Protein AF-A0A382Y9Y9-F1 (afdb_monomer)

Organism: NCBI:txid408172

Solvent-accessible surface area (backbone atoms only — not comparable to full-atom values): 15046 Å² total; per-residue (Å²): 135,81,65,76,39,66,79,39,44,33,66,69,63,55,95,81,40,79,41,60,40,65,58,33,43,56,95,54,52,41,37,60,74,36,79,35,53,38,61,88,67,44,89,66,51,61,34,81,51,25,20,39,35,49,39,48,69,47,55,80,72,71,85,90,80,65,97,69,52,53,83,88,60,77,88,59,82,44,81,48,45,25,42,32,51,55,78,42,66,46,82,65,38,44,41,34,37,37,27,27,9,35,27,35,42,32,57,32,51,73,80,52,82,80,62,78,57,92,85,44,61,60,37,50,43,83,33,59,37,76,86,36,77,42,78,35,79,40,61,42,42,65,90,88,52,63,49,50,74,38,48,30,29,42,37,38,29,65,74,58,80,64,64,33,33,41,32,35,32,32,38,48,88,55,63,64,46,54,48,52,52,48,51,42,72,74,59,58,68,48,57,62,59,60,68,52,84,78,55,56,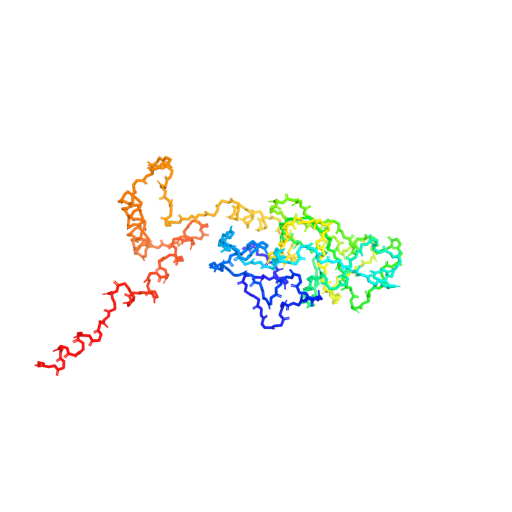97,80,56,53,71,65,60,50,51,53,44,34,52,50,31,54,50,50,28,53,53,36,69,79,75,56,70,61,93,49,74,55,36,48,42,33,48,50,54,32,51,49,50,64,77,39,26,56,86,71,68,68,39,88,48,74,62,55,59,56,52,60,75,71,109

Secondary structure (DSSP, 8-state):
-----EEEETTSPPTT--EEEESTT-SS-B-TTPEEE-TTS-EEEE--S-BEE--GGGTT---S--TTS--SSS-S--TTEEEE---EE-SSSEEEEEEES-EEEEEEETTB----STTSTTSEEEE-BTTBEEEEEEESSGGG---TTSEEEEEEEE-SSS--EEEEEE--S-HHHHHHHHHHHHS---GGGTTGGGG-SS--HHHHHHHHHHHHHHHHHHHHH---SSHHHHHHHHHHHHHHHTTTTTT-S--HHHHHHHTT-

Sequence (265 aa):
MDRLELAVNYASPRPGDFMQDGVTFGRRPKLPGDVLLNEAGGFAGVARWGMARREPVWKGLRIVDSAKDSGGGLGFVRAGMTLRSPTFTNLNGDAHYLLRGKGKAVAVVDSHRLIQGPLHRNASIDVGRPGQLAWASQDLDKRGQTYLGHRIHVEFTPTTGDDFEVLMIDLSTDSGARNEVMSYLNNPPTPLYAGTEKLGPTPSREKYVDLIASNMKLATSKLSDGFDSNPEDVEWARLADWLVRRKDELGLGLSLQVENFLARH

Mean predicted aligned error: 10.13 Å

Foldseek 3Di:
DQDFPFLDAQQDADVPFWDAAAAQQHDGWFYFQDFAAALVRHGPDTDRHTKSKGHNVCLPDDDPDPPPQDPPDPPDGGHNFKIKGPWDAFAQFKKKWWKEAKWKKAKQWPNDPDQDDPVSPLRMDIDHHAGDTDIDMGGQCPDPDHSGGTTIMMMIGHDHSGMIITGTMTRDPDPPVVVLVVVCVVPPQDLQCPCVVVQDDDHDPVVSVVSNVVSLVVLCVCVVVDFDPRRNSVNSVVSNVVCVVCCVVVVNDPDPVVVVVVVVD

pLDDT: mean 82.69, std 13.48, range [43.97, 97.69]

Nearest PDB structures (foldseek):
  3gdb-assembly1_A  TM=5.447E-01  e=1.045E-02  Streptococcus pneumoniae R6
  5w6h-assembly1_C  TM=5.677E-01  e=8.670E-02  Kuttervirus CBA120
  4ccn-assembly1_A-2  TM=1.651E-01  e=1.331E-02  Homo sapiens
  8yf7-assembly1_A  TM=3.033E-01  e=2.734E-01  Dragon grouper nervous necrosis virus
  4wiz-assembly1_CA  TM=1.698E-01  e=5.647E-01  Epinephelus coioides nervous necrosis virus

Radius of gyration: 23.22 Å; Cα contacts (8 Å, |Δi|>4): 465; chains: 1; bounding box: 62×50×72 Å

Structure (mmCIF, N/CA/C/O backbone):
data_AF-A0A382Y9Y9-F1
#
_entry.id   AF-A0A382Y9Y9-F1
#
loop_
_atom_site.group_PDB
_atom_site.id
_atom_site.type_symbol
_atom_site.label_atom_id
_atom_site.label_alt_id
_atom_site.label_comp_id
_atom_site.label_asym_id
_atom_site.label_entity_id
_atom_site.label_seq_id
_atom_site.pdbx_PDB_ins_code
_atom_site.Cartn_x
_atom_site.Cartn_y
_atom_site.Cartn_z
_atom_site.occupancy
_atom_site.B_iso_or_equiv
_atom_site.auth_seq_id
_atom_site.auth_comp_id
_atom_site.auth_asym_id
_atom_site.auth_atom_id
_atom_site.pdbx_PDB_model_num
ATOM 1 N N . MET A 1 1 ? -18.820 -8.005 -12.039 1.00 43.97 1 MET A N 1
ATOM 2 C CA . MET A 1 1 ? -18.009 -7.878 -10.814 1.00 43.97 1 MET A CA 1
ATOM 3 C C . MET A 1 1 ? -16.635 -7.474 -11.274 1.00 43.97 1 MET A C 1
ATOM 5 O O . MET A 1 1 ? -15.880 -8.309 -11.759 1.00 43.97 1 MET A O 1
ATOM 9 N N . ASP A 1 2 ? -16.417 -6.177 -11.193 1.00 53.50 2 ASP A N 1
ATOM 10 C CA . ASP A 1 2 ? -15.185 -5.464 -11.490 1.00 53.50 2 ASP A CA 1
ATOM 11 C C . ASP A 1 2 ? -14.155 -5.866 -10.432 1.00 53.50 2 ASP A C 1
ATOM 13 O O . ASP A 1 2 ? -14.415 -5.776 -9.230 1.00 53.50 2 ASP A O 1
ATOM 17 N N . ARG A 1 3 ? -13.044 -6.477 -10.851 1.00 82.75 3 ARG A N 1
ATOM 18 C CA . ARG A 1 3 ? -12.093 -7.103 -9.926 1.00 82.75 3 ARG A CA 1
ATOM 19 C C . ARG A 1 3 ? -10.672 -6.772 -10.341 1.00 82.75 3 ARG A C 1
ATOM 21 O O . ARG A 1 3 ? -10.266 -7.070 -11.459 1.00 82.75 3 ARG A O 1
ATOM 28 N N . LEU A 1 4 ? -9.912 -6.233 -9.389 1.00 90.94 4 LEU A N 1
ATOM 29 C CA . LEU A 1 4 ? -8.471 -6.065 -9.541 1.00 90.94 4 LEU A CA 1
ATOM 30 C C . LEU A 1 4 ? -7.798 -7.406 -9.853 1.00 90.94 4 LEU A C 1
ATOM 32 O O . LEU A 1 4 ? -8.106 -8.434 -9.237 1.00 90.94 4 LEU A O 1
ATOM 36 N N . GLU A 1 5 ? -6.805 -7.365 -10.731 1.00 93.94 5 GLU A N 1
ATOM 37 C CA . GLU A 1 5 ? -5.931 -8.492 -11.027 1.00 93.94 5 GLU A CA 1
ATOM 38 C C . GLU A 1 5 ? -4.603 -8.265 -10.304 1.00 93.94 5 GLU A C 1
ATOM 40 O O . GLU A 1 5 ? -3.666 -7.660 -10.822 1.00 93.94 5 GLU A O 1
ATOM 45 N N . LEU A 1 6 ? -4.545 -8.690 -9.042 1.00 93.94 6 LEU A N 1
ATOM 46 C CA . LEU A 1 6 ? -3.420 -8.372 -8.167 1.00 93.94 6 LEU A CA 1
ATOM 47 C C . LEU A 1 6 ? -2.218 -9.278 -8.445 1.00 93.94 6 LEU A C 1
ATOM 49 O O . LEU A 1 6 ? -2.210 -10.447 -8.057 1.00 93.94 6 LEU A O 1
ATOM 53 N N . ALA A 1 7 ? -1.166 -8.702 -9.025 1.00 94.06 7 ALA A N 1
ATOM 54 C CA . ALA A 1 7 ? 0.150 -9.333 -9.076 1.00 94.06 7 ALA A CA 1
ATOM 55 C C . ALA A 1 7 ? 0.810 -9.361 -7.690 1.00 94.06 7 ALA A C 1
ATOM 57 O O . ALA A 1 7 ? 1.510 -10.312 -7.347 1.00 94.06 7 ALA A O 1
ATOM 58 N N . VAL A 1 8 ? 0.586 -8.314 -6.886 1.00 95.31 8 VAL A N 1
ATOM 59 C CA . VAL A 1 8 ? 1.110 -8.195 -5.519 1.00 95.31 8 VAL A CA 1
ATOM 60 C C . VAL A 1 8 ? 0.084 -7.520 -4.625 1.00 95.31 8 VAL A C 1
ATOM 62 O O . VAL A 1 8 ? -0.475 -6.489 -4.992 1.00 95.31 8 VAL A O 1
ATOM 65 N N . ASN A 1 9 ? -0.090 -8.050 -3.414 1.00 95.12 9 ASN A N 1
ATOM 66 C CA . ASN A 1 9 ? -0.816 -7.398 -2.329 1.00 95.12 9 ASN A CA 1
ATOM 67 C C . ASN A 1 9 ? -0.016 -7.512 -1.024 1.00 95.12 9 ASN A C 1
ATOM 69 O O . ASN A 1 9 ? 0.010 -8.570 -0.395 1.00 95.12 9 ASN A O 1
ATOM 73 N N . TYR A 1 10 ? 0.605 -6.419 -0.580 1.00 95.94 10 TYR A N 1
ATOM 74 C CA . TYR A 1 10 ? 1.425 -6.426 0.634 1.00 95.94 10 TYR A CA 1
ATOM 75 C C . TYR A 1 10 ? 0.615 -6.514 1.940 1.00 95.94 10 TYR A C 1
ATOM 77 O O . TYR A 1 10 ? 1.211 -6.673 3.003 1.00 95.94 10 TYR A O 1
ATOM 85 N N . ALA A 1 11 ? -0.723 -6.480 1.884 1.00 92.44 11 ALA A N 1
ATOM 86 C CA . ALA A 1 11 ? -1.585 -6.833 3.017 1.00 92.44 11 ALA A CA 1
ATOM 87 C C . ALA A 1 11 ? -1.730 -8.344 3.230 1.00 92.44 11 ALA A C 1
ATOM 89 O O . ALA A 1 11 ? -2.141 -8.773 4.305 1.00 92.44 11 ALA A O 1
ATOM 90 N N . SER A 1 12 ? -1.393 -9.153 2.225 1.00 90.31 12 SER A N 1
ATOM 91 C CA . SER A 1 12 ? -1.438 -10.612 2.308 1.00 90.31 12 SER A CA 1
ATOM 92 C C . SER A 1 12 ? -0.315 -11.224 1.456 1.00 90.31 12 SER A C 1
ATOM 94 O O . SER A 1 12 ? -0.586 -11.888 0.454 1.00 90.31 12 SER A O 1
ATOM 96 N N . PRO A 1 13 ? 0.963 -10.957 1.799 1.00 86.31 13 PRO A N 1
ATOM 97 C CA . PRO A 1 13 ? 2.091 -11.482 1.039 1.00 86.31 13 PRO A CA 1
ATOM 98 C C . PRO A 1 13 ? 2.177 -13.002 1.211 1.00 86.31 13 PRO A C 1
ATOM 100 O O . PRO A 1 13 ? 2.051 -13.513 2.328 1.00 86.31 13 PRO A O 1
ATOM 103 N N . ARG A 1 14 ? 2.447 -13.741 0.131 1.00 86.81 14 ARG A N 1
ATOM 104 C CA . ARG A 1 14 ? 2.793 -15.163 0.248 1.00 86.81 14 ARG A CA 1
ATOM 105 C C . ARG A 1 14 ? 4.235 -15.301 0.747 1.00 86.81 14 ARG A C 1
ATOM 107 O O . ARG A 1 14 ? 5.038 -14.371 0.600 1.00 86.81 14 ARG A O 1
ATOM 114 N N . PRO A 1 15 ? 4.610 -16.453 1.330 1.00 86.06 15 PRO A N 1
ATOM 115 C CA . PRO A 1 15 ? 6.007 -16.732 1.635 1.00 86.06 15 PRO A CA 1
ATOM 116 C C . PRO A 1 15 ? 6.888 -16.537 0.392 1.00 86.06 15 PRO A C 1
ATOM 118 O O . PRO A 1 15 ? 6.634 -17.138 -0.647 1.00 86.06 15 PRO A O 1
ATOM 121 N N . GLY A 1 16 ? 7.909 -15.685 0.504 1.00 85.12 16 GLY A N 1
ATOM 122 C CA . GLY A 1 16 ? 8.806 -15.344 -0.607 1.00 85.12 16 GLY A CA 1
ATOM 123 C C . GLY A 1 16 ? 8.382 -14.138 -1.454 1.00 85.12 16 GLY A C 1
ATOM 124 O O . GLY A 1 16 ? 9.193 -13.678 -2.253 1.00 85.12 16 GLY A O 1
ATOM 125 N N . ASP A 1 17 ? 7.187 -13.566 -1.253 1.00 88.00 17 ASP A N 1
ATOM 126 C CA . ASP A 1 17 ? 6.737 -12.414 -2.053 1.00 88.00 17 ASP A CA 1
ATOM 127 C C . ASP A 1 17 ? 7.401 -11.092 -1.653 1.00 88.00 17 ASP A C 1
ATOM 129 O O . ASP A 1 17 ? 7.411 -10.128 -2.419 1.00 88.00 17 ASP A O 1
ATOM 133 N N . PHE A 1 18 ? 7.958 -11.025 -0.445 1.00 94.19 18 PHE A N 1
ATOM 134 C CA . PHE A 1 18 ? 8.668 -9.848 0.027 1.00 94.19 18 PHE A CA 1
ATOM 135 C C . PHE A 1 18 ? 10.159 -9.976 -0.261 1.00 94.19 18 PHE A C 1
ATOM 137 O O . PHE A 1 18 ? 10.902 -10.598 0.500 1.00 94.19 18 PHE A O 1
ATOM 144 N N . MET A 1 19 ? 10.590 -9.372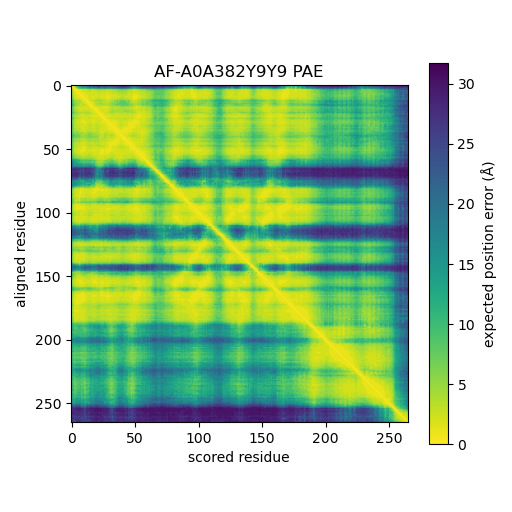 -1.364 1.00 93.88 19 MET A N 1
ATOM 145 C CA . MET A 1 19 ? 11.987 -9.355 -1.777 1.00 93.88 19 MET A CA 1
ATOM 146 C C . MET A 1 19 ? 12.501 -7.925 -1.805 1.00 93.88 19 MET A C 1
ATOM 148 O O . MET A 1 19 ? 11.820 -7.006 -2.253 1.00 93.88 19 MET A O 1
ATOM 152 N N . GLN A 1 20 ? 13.730 -7.730 -1.357 1.00 92.88 20 GLN A N 1
ATOM 153 C CA . GLN A 1 20 ? 14.407 -6.451 -1.478 1.00 92.88 20 GLN A CA 1
ATOM 154 C C . GLN A 1 20 ? 15.900 -6.683 -1.670 1.00 92.88 20 GLN A C 1
ATOM 156 O O . GLN A 1 20 ? 16.430 -7.733 -1.305 1.00 92.88 20 GLN A O 1
ATOM 161 N N . ASP A 1 21 ? 16.559 -5.677 -2.210 1.00 88.38 21 ASP A N 1
ATOM 162 C CA . ASP A 1 21 ? 17.999 -5.529 -2.144 1.00 88.38 21 ASP A CA 1
ATOM 163 C C . ASP A 1 21 ? 18.327 -4.581 -0.983 1.00 88.38 21 ASP A C 1
ATOM 165 O O . ASP A 1 21 ? 17.855 -3.442 -0.964 1.00 88.38 21 ASP A O 1
ATOM 169 N N . GLY A 1 22 ? 19.091 -5.065 -0.001 1.00 87.56 22 GLY A N 1
ATOM 170 C CA . GLY A 1 22 ? 19.431 -4.345 1.229 1.00 87.56 22 GLY A CA 1
ATOM 171 C C . GLY A 1 22 ? 18.401 -4.480 2.356 1.00 87.56 22 GLY A C 1
ATOM 172 O O . GLY A 1 22 ? 17.820 -5.544 2.564 1.00 87.56 22 GLY A O 1
ATOM 173 N N . VAL A 1 23 ? 18.233 -3.410 3.141 1.00 89.31 23 VAL A N 1
ATOM 174 C CA . VAL A 1 23 ? 17.426 -3.410 4.385 1.00 89.31 23 VAL A CA 1
ATOM 175 C C . VAL A 1 23 ? 16.363 -2.313 4.436 1.00 89.31 23 VAL A C 1
ATOM 177 O O . VAL A 1 23 ? 15.611 -2.221 5.408 1.00 89.31 23 VAL A O 1
ATOM 180 N N . THR A 1 24 ? 16.296 -1.471 3.403 1.00 91.62 24 THR A N 1
ATOM 181 C CA . THR A 1 24 ? 15.500 -0.238 3.368 1.00 91.62 24 THR A CA 1
ATOM 182 C C . THR A 1 24 ? 14.031 -0.444 3.718 1.00 91.62 24 THR A C 1
ATOM 184 O O . THR A 1 24 ? 13.448 0.436 4.344 1.00 91.62 24 THR A O 1
ATOM 187 N N . PHE A 1 25 ? 13.438 -1.588 3.374 1.00 93.94 25 PHE A N 1
ATOM 188 C CA . PHE A 1 25 ? 12.017 -1.877 3.590 1.00 93.94 25 PHE A CA 1
ATOM 189 C C . PHE A 1 25 ? 11.749 -2.771 4.815 1.00 93.94 25 PHE A C 1
ATOM 191 O O . PH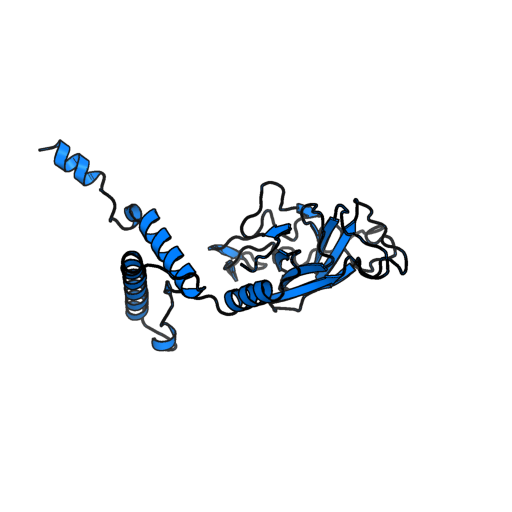E A 1 25 ? 10.630 -3.239 5.020 1.00 93.94 25 PHE A O 1
ATOM 198 N N . GLY A 1 26 ? 12.763 -3.021 5.649 1.00 92.06 26 GLY A N 1
ATOM 199 C CA . GLY A 1 26 ? 12.637 -3.859 6.843 1.00 92.06 26 GLY A CA 1
ATOM 200 C C . GLY A 1 26 ? 12.682 -5.353 6.518 1.00 92.06 26 GLY A C 1
ATOM 201 O O . GLY A 1 26 ? 13.283 -5.757 5.537 1.00 92.06 26 GLY A O 1
ATOM 202 N N . ARG A 1 27 ? 12.093 -6.222 7.348 1.00 91.12 27 ARG A N 1
ATOM 203 C CA . ARG A 1 27 ? 12.163 -7.694 7.152 1.00 91.12 27 ARG A CA 1
ATOM 204 C C . ARG A 1 27 ? 10.916 -8.308 6.515 1.00 91.12 27 ARG A C 1
ATOM 206 O O . ARG A 1 27 ? 10.953 -9.456 6.087 1.00 91.12 27 ARG A O 1
ATOM 213 N N . ARG A 1 28 ? 9.810 -7.569 6.517 1.00 93.44 28 ARG A N 1
ATOM 214 C CA . ARG A 1 28 ? 8.496 -7.967 6.007 1.00 93.44 28 ARG A CA 1
ATOM 215 C C . ARG A 1 28 ? 7.671 -6.709 5.725 1.00 93.44 28 ARG A C 1
ATOM 217 O O . ARG A 1 28 ? 7.992 -5.663 6.297 1.00 93.44 28 ARG A O 1
ATOM 224 N N . PRO A 1 29 ? 6.576 -6.802 4.954 1.00 95.62 29 PRO A N 1
ATOM 225 C CA . PRO A 1 29 ? 5.595 -5.732 4.894 1.00 95.62 29 PRO A CA 1
ATOM 226 C C . PRO A 1 29 ? 5.056 -5.403 6.283 1.00 95.62 29 PRO A C 1
ATOM 228 O O . PRO A 1 29 ? 4.969 -6.273 7.158 1.00 95.62 29 PRO A O 1
ATOM 231 N N . LYS A 1 30 ? 4.666 -4.147 6.463 1.00 95.12 30 LYS A N 1
ATOM 232 C CA . LYS A 1 30 ? 3.840 -3.712 7.581 1.00 95.12 30 LYS A CA 1
ATOM 233 C C . LYS A 1 30 ? 2.410 -4.160 7.318 1.00 95.12 30 LYS A C 1
ATOM 235 O O . LYS A 1 30 ? 1.906 -3.957 6.218 1.00 95.12 30 LYS A O 1
ATOM 240 N N . LEU A 1 31 ? 1.791 -4.774 8.312 1.00 92.62 31 LEU A N 1
ATOM 241 C CA . LEU A 1 31 ? 0.408 -5.232 8.300 1.00 92.62 31 LEU A CA 1
ATOM 242 C C . LEU A 1 31 ? -0.449 -4.305 9.167 1.00 92.62 31 LEU A C 1
ATOM 244 O O . LEU A 1 31 ? 0.091 -3.653 10.067 1.00 92.62 31 LEU A O 1
ATOM 248 N N . PRO A 1 32 ? -1.774 -4.252 8.942 1.00 87.81 32 PRO A N 1
ATOM 249 C CA . PRO A 1 32 ? -2.677 -3.523 9.821 1.00 87.81 32 PRO A CA 1
ATOM 250 C C . PRO A 1 32 ? -2.446 -3.882 11.296 1.00 87.81 32 PRO A C 1
ATOM 252 O O . PRO A 1 32 ? -2.373 -5.057 11.650 1.00 87.81 32 PRO A O 1
ATOM 255 N N . GLY A 1 33 ? -2.308 -2.867 12.148 1.00 84.69 33 GLY A N 1
ATOM 256 C CA . GLY A 1 33 ? -2.021 -3.029 13.576 1.00 84.69 33 GLY A CA 1
ATOM 257 C C . GLY A 1 33 ? -0.535 -3.027 13.947 1.00 84.69 33 GLY A C 1
ATOM 258 O O . GLY A 1 33 ? -0.217 -2.874 15.125 1.00 84.69 33 GLY A O 1
ATOM 259 N N . ASP A 1 34 ? 0.388 -3.125 12.985 1.00 90.56 34 ASP A N 1
ATOM 260 C CA . ASP A 1 34 ? 1.815 -3.004 13.289 1.00 90.56 34 ASP A CA 1
ATOM 261 C C . ASP A 1 34 ? 2.164 -1.612 13.818 1.00 90.56 34 ASP A C 1
ATOM 263 O O . ASP A 1 34 ? 1.753 -0.588 13.266 1.00 90.56 34 ASP A O 1
ATOM 267 N N . VAL A 1 35 ? 3.018 -1.571 14.838 1.00 91.19 35 VAL A N 1
ATOM 268 C CA . VAL A 1 35 ? 3.591 -0.319 15.331 1.00 91.19 35 VAL A CA 1
ATOM 269 C C . VAL A 1 35 ? 4.586 0.231 14.309 1.00 91.19 35 VAL A C 1
ATOM 271 O O . VAL A 1 35 ? 5.515 -0.453 13.870 1.00 91.19 35 VAL A O 1
ATOM 274 N N . LEU A 1 36 ? 4.399 1.496 13.949 1.00 92.06 36 LEU A N 1
ATOM 275 C CA . LEU A 1 36 ? 5.328 2.262 13.134 1.00 92.06 36 LEU A CA 1
ATOM 276 C C . LEU A 1 36 ? 6.237 3.069 14.052 1.00 92.06 36 LEU A C 1
ATOM 278 O O . LEU A 1 36 ? 5.764 3.779 14.941 1.00 92.06 36 LEU A O 1
ATOM 282 N N . LEU A 1 37 ? 7.541 2.966 13.814 1.00 90.94 37 LEU A N 1
ATOM 283 C CA . LEU A 1 37 ? 8.559 3.683 14.571 1.00 90.94 37 LEU A CA 1
ATOM 284 C C . LEU A 1 37 ? 9.157 4.818 13.735 1.00 90.94 37 LEU A C 1
ATOM 286 O O . LEU A 1 37 ? 9.187 4.743 12.502 1.00 90.94 37 LEU A O 1
ATOM 290 N N . ASN A 1 38 ? 9.611 5.870 14.413 1.00 91.12 38 ASN A N 1
ATOM 291 C CA . ASN A 1 38 ? 10.388 6.959 13.828 1.00 91.12 38 ASN A CA 1
ATOM 292 C C . ASN A 1 38 ? 11.886 6.599 13.767 1.00 91.12 38 ASN A C 1
ATOM 294 O O . ASN A 1 38 ? 12.293 5.505 14.156 1.00 91.12 38 ASN A O 1
ATOM 298 N N . GLU A 1 39 ? 12.715 7.517 13.267 1.00 89.75 39 GLU A N 1
ATOM 299 C CA . GLU A 1 39 ? 14.161 7.297 13.090 1.00 89.75 39 GLU A CA 1
ATOM 300 C C . GLU A 1 39 ? 14.894 6.995 14.405 1.00 89.75 39 GLU A C 1
ATOM 302 O O . GLU A 1 39 ? 15.826 6.197 14.419 1.00 89.75 39 GLU A O 1
ATOM 307 N N . ALA A 1 40 ? 14.433 7.575 15.516 1.00 90.69 40 ALA A N 1
ATOM 308 C CA . ALA A 1 40 ? 14.974 7.350 16.855 1.00 90.69 40 ALA A CA 1
ATOM 309 C C . ALA A 1 40 ? 14.390 6.100 17.547 1.00 90.69 40 ALA A C 1
ATOM 311 O O . ALA A 1 40 ? 14.674 5.857 18.718 1.00 90.69 40 ALA A O 1
ATOM 312 N N . GLY A 1 41 ? 13.546 5.322 16.860 1.00 87.88 41 GLY A N 1
ATOM 313 C CA . GLY A 1 41 ? 12.874 4.146 17.419 1.00 87.88 41 GLY A CA 1
ATOM 314 C C . GLY A 1 41 ? 11.657 4.459 18.300 1.00 87.88 41 GLY A C 1
ATOM 315 O O . GLY A 1 41 ? 11.098 3.549 18.905 1.00 87.88 41 GLY A O 1
ATOM 316 N N . GLY A 1 42 ? 11.224 5.720 18.375 1.00 91.62 42 GLY A N 1
ATOM 317 C CA . GLY A 1 42 ? 10.014 6.127 19.095 1.00 91.62 42 GLY A CA 1
ATOM 318 C C . GLY A 1 42 ? 8.730 5.858 18.305 1.00 91.62 42 GLY A C 1
ATOM 319 O O . GLY A 1 42 ? 8.766 5.665 17.092 1.00 91.62 42 GLY A O 1
ATOM 320 N N . PHE A 1 43 ? 7.578 5.876 18.983 1.00 91.19 43 PHE A N 1
ATOM 321 C CA . PHE A 1 43 ? 6.268 5.670 18.354 1.00 91.19 43 PHE A CA 1
ATOM 322 C C . PHE A 1 43 ? 5.961 6.757 17.311 1.00 91.19 43 PHE A C 1
ATOM 324 O O . PHE A 1 43 ? 5.983 7.947 17.619 1.00 91.19 43 PHE A O 1
ATOM 331 N N . ALA A 1 44 ? 5.657 6.340 16.082 1.00 90.38 44 ALA A N 1
ATOM 332 C CA . ALA A 1 44 ? 5.239 7.210 14.980 1.00 90.38 44 ALA A CA 1
ATOM 333 C C . ALA A 1 44 ? 3.781 6.977 14.558 1.00 90.38 44 ALA A C 1
ATOM 335 O O . ALA A 1 44 ? 3.186 7.830 13.903 1.00 90.38 44 ALA A O 1
ATOM 336 N N . GLY A 1 45 ? 3.201 5.829 14.912 1.00 89.50 45 GLY A N 1
ATOM 337 C CA . GLY A 1 45 ? 1.816 5.506 14.600 1.00 89.50 45 GLY A CA 1
ATOM 338 C C . GLY A 1 45 ? 1.564 4.008 14.521 1.00 89.50 45 GLY A C 1
ATOM 339 O O . GLY A 1 45 ? 2.386 3.191 14.933 1.00 89.50 45 GLY A O 1
ATOM 340 N N . VAL A 1 46 ? 0.416 3.655 13.953 1.00 89.00 46 VAL A N 1
ATOM 341 C CA . VAL A 1 46 ? 0.021 2.272 13.682 1.00 89.00 46 VAL A CA 1
ATOM 342 C C . VAL A 1 46 ? -0.293 2.141 12.197 1.00 89.00 46 VAL A C 1
ATOM 344 O O . VAL A 1 46 ? -0.981 2.987 11.619 1.00 89.00 46 VAL A O 1
ATOM 347 N N . ALA A 1 47 ? 0.225 1.087 11.576 1.00 91.19 47 ALA A N 1
ATOM 348 C CA . ALA A 1 47 ? -0.087 0.715 10.209 1.00 91.19 47 ALA A CA 1
ATOM 349 C C . ALA A 1 47 ? -1.594 0.477 10.074 1.00 91.19 47 ALA A C 1
ATOM 351 O O . ALA A 1 47 ? -2.158 -0.377 10.755 1.00 91.19 47 ALA A O 1
ATOM 352 N N . ARG A 1 48 ? -2.257 1.235 9.196 1.00 84.88 48 ARG A N 1
ATOM 353 C CA . ARG A 1 48 ? -3.685 1.027 8.897 1.00 84.88 48 ARG A CA 1
ATOM 354 C C . ARG A 1 48 ? -3.905 -0.011 7.802 1.00 84.88 48 ARG A C 1
ATOM 356 O O . ARG A 1 48 ? -4.908 -0.707 7.814 1.00 84.88 48 ARG A O 1
ATOM 363 N N . TRP A 1 49 ? -2.951 -0.124 6.884 1.00 89.25 49 TRP A N 1
ATOM 364 C CA . TRP A 1 49 ? -3.038 -0.960 5.689 1.00 89.25 49 TRP A CA 1
ATOM 365 C C . TRP A 1 49 ? -1.842 -1.895 5.601 1.00 89.25 49 TRP A C 1
ATOM 367 O O . TRP A 1 49 ? -0.890 -1.761 6.362 1.00 89.25 49 TRP A O 1
ATOM 377 N N . GLY A 1 50 ? -1.886 -2.842 4.673 1.00 93.62 50 GLY A N 1
ATOM 378 C CA . GLY A 1 50 ? -0.699 -3.601 4.310 1.00 93.62 50 GLY A CA 1
ATOM 379 C C . GLY A 1 50 ? 0.191 -2.814 3.359 1.00 93.62 50 GLY A C 1
ATOM 380 O O . GLY A 1 50 ? -0.292 -2.381 2.315 1.00 93.62 50 GLY A O 1
ATOM 381 N N . MET A 1 51 ? 1.475 -2.650 3.679 1.00 96.25 51 MET A N 1
ATOM 382 C CA . MET A 1 51 ? 2.437 -2.035 2.761 1.00 96.25 51 MET A CA 1
ATOM 383 C C . MET A 1 51 ? 3.872 -2.511 2.968 1.00 96.25 51 MET A C 1
ATOM 385 O O . MET A 1 51 ? 4.327 -2.742 4.088 1.00 96.25 51 MET A O 1
ATOM 389 N N . ALA A 1 52 ? 4.636 -2.558 1.883 1.00 96.94 52 ALA A N 1
ATOM 390 C CA . ALA A 1 52 ? 6.084 -2.479 1.950 1.00 96.94 52 ALA A CA 1
ATOM 391 C C . ALA A 1 52 ? 6.472 -1.021 2.228 1.00 96.94 52 ALA A C 1
ATOM 393 O O . ALA A 1 52 ? 6.267 -0.157 1.378 1.00 96.94 52 ALA A O 1
ATOM 394 N N . ARG A 1 53 ? 7.003 -0.736 3.419 1.00 95.38 53 ARG A N 1
ATOM 395 C CA . ARG A 1 53 ? 7.327 0.624 3.873 1.00 95.38 53 ARG A CA 1
ATOM 396 C C . ARG A 1 53 ? 8.825 0.778 4.068 1.00 95.38 53 ARG A C 1
ATOM 398 O O . ARG A 1 53 ? 9.440 -0.054 4.728 1.00 95.38 53 ARG A O 1
ATOM 405 N N . ARG A 1 54 ? 9.387 1.874 3.563 1.00 93.44 54 ARG A N 1
ATOM 406 C CA . ARG A 1 54 ? 10.743 2.299 3.912 1.00 93.44 54 ARG A CA 1
ATOM 407 C C . ARG A 1 54 ? 10.839 2.555 5.416 1.00 93.44 54 ARG A C 1
ATOM 409 O O . ARG A 1 54 ? 10.110 3.390 5.948 1.00 93.44 54 ARG A O 1
ATOM 416 N N . GLU A 1 55 ? 11.755 1.878 6.095 1.00 92.12 55 GLU A N 1
ATOM 417 C CA . GLU A 1 55 ? 11.982 2.092 7.524 1.00 92.12 55 GLU A CA 1
ATOM 418 C C . GLU A 1 55 ? 12.737 3.411 7.751 1.00 92.12 55 GLU A C 1
ATOM 420 O O . GLU A 1 55 ? 13.801 3.613 7.151 1.00 92.12 55 GLU A O 1
ATOM 425 N N . PRO A 1 56 ? 12.241 4.306 8.629 1.00 90.75 56 PRO A N 1
ATOM 426 C CA . PRO A 1 56 ? 12.865 5.608 8.852 1.00 90.75 56 PRO A CA 1
ATOM 427 C C . PRO A 1 56 ? 14.331 5.529 9.292 1.00 90.75 56 PRO A C 1
ATOM 429 O O . PRO A 1 56 ? 15.142 6.327 8.834 1.00 90.75 56 PRO A O 1
ATOM 432 N N . VAL A 1 57 ? 14.703 4.522 10.089 1.00 89.25 57 VAL A N 1
ATOM 433 C CA . VAL A 1 57 ? 16.095 4.308 10.535 1.00 89.25 57 VAL A CA 1
ATOM 434 C C . VAL A 1 57 ? 17.088 4.151 9.368 1.00 89.25 57 VAL A C 1
ATOM 436 O O . VAL A 1 57 ? 18.271 4.443 9.510 1.00 89.25 57 VAL A O 1
ATOM 439 N N . TRP A 1 58 ? 16.608 3.757 8.182 1.00 87.25 58 TRP A N 1
ATOM 440 C CA . TRP A 1 58 ? 17.416 3.573 6.973 1.00 87.25 58 TRP A CA 1
ATOM 441 C C . TRP A 1 58 ? 17.339 4.753 5.991 1.00 87.25 58 TRP A C 1
ATOM 443 O O . TRP A 1 58 ? 17.820 4.649 4.860 1.00 87.25 58 TRP A O 1
ATOM 453 N N . LYS A 1 59 ? 16.747 5.894 6.374 1.00 82.50 59 LYS A N 1
ATOM 454 C CA . LYS A 1 59 ? 16.635 7.070 5.490 1.00 82.50 59 LYS A CA 1
ATOM 455 C C . LYS A 1 59 ? 17.986 7.643 5.060 1.00 82.50 59 LYS A C 1
ATOM 457 O O . LYS A 1 59 ? 18.111 8.108 3.931 1.00 82.50 59 LYS A O 1
ATOM 462 N N . GLY A 1 60 ? 18.994 7.548 5.924 1.00 73.19 60 GLY A N 1
ATOM 463 C CA . GLY A 1 60 ? 20.349 8.039 5.667 1.00 73.19 60 GLY A CA 1
ATOM 464 C C . GLY A 1 60 ? 21.270 7.080 4.908 1.00 73.19 60 GLY A C 1
ATOM 465 O O . GLY A 1 60 ? 22.445 7.415 4.739 1.00 73.19 60 GLY A O 1
ATOM 466 N N . LEU A 1 61 ? 20.785 5.902 4.481 1.00 76.00 61 LEU A N 1
ATOM 467 C CA . LEU A 1 61 ? 21.607 4.961 3.718 1.00 76.00 61 LEU A CA 1
ATOM 468 C C . LEU A 1 61 ? 22.108 5.629 2.435 1.00 76.00 61 LEU A C 1
ATOM 470 O O . LEU A 1 61 ? 21.335 6.138 1.627 1.00 76.00 61 LEU A O 1
ATOM 474 N N . ARG A 1 62 ? 23.430 5.625 2.275 1.00 70.12 62 ARG A N 1
ATOM 475 C CA . ARG A 1 62 ? 24.134 6.116 1.095 1.00 70.12 62 ARG A CA 1
ATOM 476 C C . ARG A 1 62 ? 25.141 5.063 0.674 1.00 70.12 62 ARG A C 1
ATOM 478 O O . ARG A 1 62 ? 25.743 4.413 1.530 1.00 70.12 62 ARG A O 1
ATOM 485 N N . ILE A 1 63 ? 25.373 4.938 -0.623 1.00 69.38 63 ILE A N 1
ATOM 486 C CA . ILE A 1 63 ? 26.461 4.094 -1.098 1.00 69.38 63 ILE A CA 1
ATOM 487 C C . ILE A 1 63 ? 27.758 4.892 -0.996 1.00 69.38 63 ILE A C 1
ATOM 489 O O . ILE A 1 63 ? 27.873 5.969 -1.575 1.00 69.38 63 ILE A O 1
ATOM 493 N N . VAL A 1 64 ? 28.705 4.388 -0.207 1.00 64.06 64 VAL A N 1
ATOM 494 C CA . VAL A 1 64 ? 29.980 5.070 0.074 1.00 64.06 64 VAL A CA 1
ATOM 495 C C . VAL A 1 64 ? 31.039 4.745 -0.987 1.00 64.06 64 VAL A C 1
ATOM 497 O O . VAL A 1 64 ? 31.935 5.552 -1.206 1.00 64.06 64 VAL A O 1
ATOM 500 N N . ASP A 1 65 ? 30.898 3.622 -1.699 1.00 59.78 65 ASP A N 1
ATOM 501 C CA . ASP A 1 65 ? 31.823 3.197 -2.753 1.00 59.78 65 ASP A CA 1
ATOM 502 C C . ASP A 1 65 ? 31.053 2.477 -3.880 1.00 59.78 65 ASP A C 1
ATOM 504 O O . ASP A 1 65 ? 30.709 1.300 -3.773 1.00 59.78 65 ASP A O 1
ATOM 508 N N . SER A 1 66 ? 30.661 3.209 -4.931 1.00 53.16 66 SER A N 1
ATOM 509 C CA . SER A 1 66 ? 29.837 2.679 -6.034 1.00 53.16 66 SER A CA 1
ATOM 510 C C . SER A 1 66 ? 30.504 2.836 -7.395 1.00 53.16 66 SER A C 1
ATOM 512 O O . SER A 1 66 ? 30.015 3.536 -8.276 1.00 53.16 66 SER A O 1
ATOM 514 N N . ALA A 1 67 ? 31.575 2.085 -7.645 1.00 45.12 67 ALA A N 1
ATOM 515 C CA . ALA A 1 67 ? 32.131 1.990 -8.997 1.00 45.12 67 ALA A CA 1
ATOM 516 C C . ALA A 1 67 ? 31.146 1.398 -10.044 1.00 45.12 67 ALA A C 1
ATOM 518 O O . ALA A 1 67 ? 31.477 1.358 -11.227 1.00 45.12 67 ALA A O 1
ATOM 519 N N . LYS A 1 68 ? 29.953 0.902 -9.653 1.00 51.06 68 LYS A N 1
ATOM 520 C CA . LYS A 1 68 ? 29.021 0.183 -10.551 1.00 51.06 68 LYS A CA 1
ATOM 521 C C . LYS A 1 68 ? 27.514 0.398 -10.317 1.00 51.06 68 LYS A C 1
ATOM 523 O O . LYS A 1 68 ? 26.726 -0.379 -10.849 1.00 51.06 68 LYS A O 1
ATOM 528 N N . ASP A 1 69 ? 27.067 1.411 -9.573 1.00 52.66 69 ASP A N 1
ATOM 529 C CA . ASP A 1 69 ? 25.634 1.485 -9.201 1.00 52.66 69 ASP A CA 1
ATOM 530 C C . ASP A 1 69 ? 24.690 2.040 -10.287 1.00 52.66 69 ASP A C 1
ATOM 532 O O . ASP A 1 69 ? 23.472 2.091 -10.143 1.00 52.66 69 ASP A O 1
ATOM 536 N N . SER A 1 70 ? 25.213 2.375 -11.460 1.00 48.34 70 SER A N 1
ATOM 537 C CA . SER A 1 70 ? 24.362 2.504 -12.635 1.00 48.34 70 SER A CA 1
ATOM 538 C C . SER A 1 70 ? 25.107 1.993 -13.852 1.00 48.34 70 SER A C 1
ATOM 540 O O . SER A 1 70 ? 26.116 2.548 -14.272 1.00 48.34 70 SER A O 1
ATOM 542 N N . GLY A 1 71 ? 24.601 0.918 -14.454 1.00 44.25 71 GLY A N 1
ATOM 543 C CA . GLY A 1 71 ? 24.935 0.596 -15.836 1.00 44.25 71 GLY A CA 1
ATOM 544 C C . GLY A 1 71 ? 24.381 1.693 -16.743 1.00 44.25 71 GLY A C 1
ATOM 545 O O . GLY A 1 71 ? 23.307 1.511 -17.294 1.00 44.25 71 GLY A O 1
ATOM 546 N N . GLY A 1 72 ? 25.052 2.849 -16.800 1.00 44.69 72 GLY A N 1
ATOM 547 C CA . GLY A 1 72 ? 24.959 3.966 -17.754 1.00 44.69 72 GLY A CA 1
ATOM 548 C C . GLY A 1 72 ? 23.602 4.606 -18.102 1.00 44.69 72 GLY A C 1
ATOM 549 O O . GLY A 1 72 ? 23.603 5.700 -18.647 1.00 44.69 72 GLY A O 1
ATOM 550 N N . GLY A 1 73 ? 22.451 3.973 -17.852 1.00 53.31 73 GLY A N 1
ATOM 551 C CA . GLY A 1 73 ? 21.177 4.320 -18.499 1.00 53.31 73 GLY A CA 1
ATOM 552 C C . GLY A 1 73 ? 20.035 4.740 -17.575 1.00 53.31 73 GLY A C 1
ATOM 553 O O . GLY A 1 73 ? 19.075 5.332 -18.053 1.00 53.31 73 GLY A O 1
ATOM 554 N N . LEU A 1 74 ? 20.109 4.459 -16.269 1.00 58.53 74 LEU A N 1
ATOM 555 C CA . LEU A 1 74 ? 18.993 4.719 -15.346 1.00 58.53 74 LEU A CA 1
ATOM 556 C C . LEU A 1 74 ? 19.141 6.024 -14.553 1.00 58.53 74 LEU A C 1
ATOM 558 O O . LEU A 1 74 ? 18.132 6.646 -14.245 1.00 58.53 74 LEU A O 1
ATOM 562 N N . GLY A 1 75 ? 20.366 6.480 -14.276 1.00 61.50 75 GLY A N 1
ATOM 563 C CA . GLY A 1 75 ? 20.617 7.795 -13.669 1.00 61.50 75 GLY A CA 1
ATOM 564 C C . GLY A 1 75 ? 20.198 7.950 -12.198 1.00 61.50 75 GLY A C 1
ATOM 565 O O . GLY A 1 75 ? 20.059 9.078 -11.736 1.00 61.50 75 GLY A O 1
ATOM 566 N N . PHE A 1 76 ? 19.978 6.856 -11.457 1.00 65.31 76 PHE A N 1
ATOM 567 C CA . PHE A 1 76 ? 19.719 6.878 -10.009 1.00 65.31 76 PHE A CA 1
ATOM 568 C C . PHE A 1 76 ? 20.337 5.666 -9.299 1.00 65.31 76 PHE A C 1
ATOM 570 O O . PHE A 1 76 ? 20.540 4.620 -9.916 1.00 65.31 76 PHE A O 1
ATOM 577 N N . VAL A 1 77 ? 20.622 5.846 -8.006 1.00 68.06 77 VAL A N 1
ATOM 578 C CA . VAL A 1 77 ? 21.262 4.874 -7.103 1.00 68.06 77 VAL A CA 1
ATOM 579 C C . VAL A 1 77 ? 20.249 3.802 -6.693 1.00 68.06 77 VAL A C 1
ATOM 581 O O . VAL A 1 77 ? 19.137 4.155 -6.299 1.00 68.06 77 VAL A O 1
ATOM 584 N N . ARG A 1 78 ? 20.598 2.513 -6.792 1.00 72.06 78 ARG A N 1
ATOM 585 C CA . ARG A 1 78 ? 19.659 1.384 -6.591 1.00 72.06 78 ARG A CA 1
ATOM 586 C C . ARG A 1 78 ? 20.137 0.351 -5.586 1.00 72.06 78 ARG A C 1
ATOM 588 O O . ARG A 1 78 ? 19.298 -0.192 -4.857 1.00 72.06 78 ARG A O 1
ATOM 595 N N . ALA A 1 79 ? 21.432 0.041 -5.591 1.00 70.06 79 ALA A N 1
ATOM 596 C CA . ALA A 1 79 ? 21.961 -1.070 -4.818 1.00 70.06 79 ALA A CA 1
ATOM 597 C C . ALA A 1 79 ? 21.694 -0.880 -3.321 1.00 70.06 79 ALA A C 1
ATOM 599 O O . ALA A 1 79 ? 21.919 0.187 -2.747 1.00 70.06 79 ALA A O 1
ATOM 600 N N . GLY A 1 80 ? 21.168 -1.931 -2.699 1.00 74.12 80 GLY A N 1
ATOM 601 C CA . GLY A 1 80 ? 20.839 -1.957 -1.278 1.00 74.12 80 GLY A CA 1
ATOM 602 C C . GLY A 1 80 ? 19.630 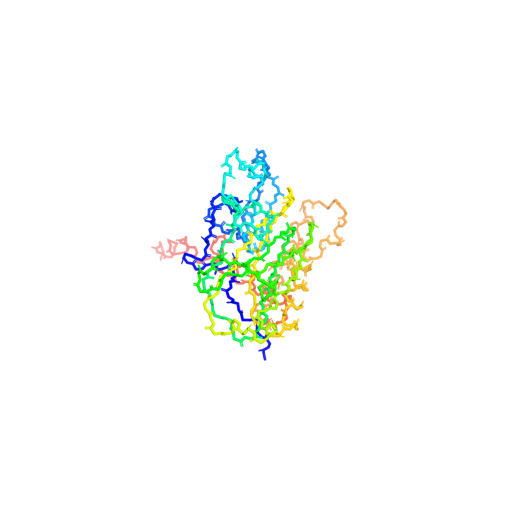-1.109 -0.857 1.00 74.12 80 GLY A C 1
ATOM 603 O O . GLY A 1 80 ? 19.418 -0.952 0.348 1.00 74.12 80 GLY A O 1
ATOM 604 N N . MET A 1 81 ? 18.855 -0.551 -1.801 1.00 85.75 81 MET A N 1
ATOM 605 C CA . MET A 1 81 ? 17.712 0.333 -1.503 1.00 85.75 81 MET A CA 1
ATOM 606 C C . MET A 1 81 ? 16.422 0.008 -2.262 1.00 85.75 81 MET A C 1
ATOM 608 O O . MET A 1 81 ? 15.515 0.842 -2.338 1.00 85.75 81 MET A O 1
ATOM 612 N N . THR A 1 82 ? 16.328 -1.178 -2.857 1.00 90.00 82 THR A N 1
ATOM 613 C CA . THR A 1 82 ? 15.275 -1.481 -3.832 1.00 90.00 82 THR A CA 1
ATOM 614 C C . THR A 1 82 ? 14.327 -2.556 -3.318 1.00 90.00 82 THR A C 1
ATOM 616 O O . THR A 1 82 ? 14.762 -3.623 -2.900 1.00 90.00 82 THR A O 1
ATOM 619 N N . LEU A 1 83 ? 13.020 -2.305 -3.396 1.00 95.25 83 LEU A N 1
ATOM 620 C CA . LEU A 1 83 ? 11.981 -3.317 -3.199 1.00 95.25 83 LEU A CA 1
ATOM 621 C C . LEU A 1 83 ? 11.725 -4.026 -4.527 1.00 95.25 83 LEU A C 1
ATOM 623 O O . LEU A 1 83 ? 11.502 -3.366 -5.537 1.00 95.25 83 LEU A O 1
ATOM 627 N N . ARG A 1 84 ? 11.711 -5.355 -4.534 1.00 94.31 84 ARG A N 1
ATOM 628 C CA . ARG A 1 84 ? 11.478 -6.175 -5.723 1.00 94.31 84 ARG A CA 1
ATOM 629 C C . ARG A 1 84 ? 10.166 -6.940 -5.583 1.00 94.31 84 ARG A C 1
ATOM 631 O O . ARG A 1 84 ? 9.970 -7.664 -4.612 1.00 94.31 84 ARG A O 1
ATOM 638 N N . SER A 1 85 ? 9.294 -6.835 -6.582 1.00 95.00 85 SER A N 1
ATOM 639 C CA . SER A 1 85 ? 8.100 -7.678 -6.658 1.00 95.00 85 SER A CA 1
ATOM 640 C C . SER A 1 85 ? 8.448 -9.133 -7.013 1.00 95.00 85 SER A C 1
ATOM 642 O O . SER A 1 85 ? 9.470 -9.388 -7.666 1.00 95.00 85 SER A O 1
ATOM 644 N N . PRO A 1 86 ? 7.563 -10.096 -6.694 1.00 93.69 86 PRO A N 1
ATOM 645 C CA . PRO A 1 86 ? 7.471 -11.373 -7.395 1.00 93.69 86 PRO A CA 1
ATOM 646 C C . PRO A 1 86 ? 7.523 -11.202 -8.906 1.00 93.69 86 PRO A C 1
ATOM 648 O O . PRO A 1 86 ? 7.153 -10.157 -9.449 1.00 93.69 86 PRO A O 1
ATOM 651 N N . THR A 1 87 ? 7.985 -12.247 -9.585 1.00 93.44 87 THR A N 1
ATOM 652 C CA . THR A 1 87 ? 7.861 -12.320 -11.037 1.00 93.44 87 THR A CA 1
ATOM 653 C C . THR A 1 87 ? 6.433 -12.712 -11.399 1.00 93.44 87 THR A C 1
ATOM 655 O O . THR A 1 87 ? 5.946 -13.736 -10.928 1.00 93.44 87 THR A O 1
ATOM 658 N N . PHE A 1 88 ? 5.790 -11.917 -12.244 1.00 92.25 88 PHE A N 1
ATOM 659 C CA . PHE A 1 88 ? 4.441 -12.127 -12.759 1.00 92.25 88 PHE A CA 1
ATOM 660 C C . PHE A 1 88 ? 4.431 -12.002 -14.287 1.00 92.25 88 PHE A C 1
ATOM 662 O O . PHE A 1 88 ? 5.415 -11.575 -14.891 1.00 92.25 88 PHE A O 1
ATOM 669 N N . THR A 1 89 ? 3.320 -12.377 -14.911 1.00 91.06 89 THR A N 1
ATOM 670 C CA . THR A 1 89 ? 3.078 -12.164 -16.340 1.00 91.06 89 THR A CA 1
ATOM 671 C C . THR A 1 89 ? 1.998 -11.104 -16.487 1.00 91.06 89 THR A C 1
ATOM 673 O O . THR A 1 89 ? 0.978 -11.197 -15.813 1.00 91.06 89 THR A O 1
ATOM 676 N N . ASN A 1 90 ? 2.213 -10.106 -17.345 1.00 85.88 90 ASN A N 1
ATOM 677 C CA . ASN A 1 90 ? 1.174 -9.137 -17.694 1.00 85.88 90 ASN A CA 1
ATOM 678 C C . ASN A 1 90 ? 0.531 -9.538 -19.027 1.00 85.88 90 ASN A C 1
ATOM 680 O O . ASN A 1 90 ? 1.251 -9.800 -19.986 1.00 85.88 90 ASN A O 1
ATOM 684 N N . LEU A 1 91 ? -0.799 -9.598 -19.084 1.00 86.81 91 LEU A N 1
ATOM 685 C CA . LEU A 1 91 ? -1.567 -9.888 -20.303 1.00 86.81 91 LEU A CA 1
ATOM 686 C C . LEU A 1 91 ? -2.422 -8.700 -20.776 1.00 86.81 91 LEU A C 1
ATOM 688 O O . LEU A 1 91 ? -2.958 -8.747 -21.878 1.00 86.81 91 LEU A O 1
ATOM 692 N N . ASN A 1 92 ? -2.507 -7.635 -19.977 1.00 84.94 92 ASN A N 1
ATOM 693 C CA . ASN A 1 92 ? -3.463 -6.538 -20.149 1.00 84.94 92 ASN A CA 1
ATOM 694 C C . ASN A 1 92 ? -2.814 -5.207 -20.570 1.00 84.94 92 ASN A C 1
ATOM 696 O O . ASN A 1 92 ? -3.515 -4.256 -20.904 1.00 84.94 92 ASN A O 1
ATOM 700 N N . GLY A 1 93 ? -1.483 -5.131 -20.552 1.00 85.44 93 GLY A N 1
ATOM 701 C CA . GLY A 1 93 ? -0.694 -4.030 -21.115 1.00 85.44 93 GLY A CA 1
ATOM 702 C C . GLY A 1 93 ? -0.121 -3.130 -20.041 1.00 85.44 93 GLY A C 1
ATOM 703 O O . GLY A 1 93 ? 1.095 -3.033 -19.898 1.00 85.44 93 GLY A O 1
ATOM 704 N N . ASP A 1 94 ? -0.983 -2.535 -19.228 1.00 90.31 94 ASP A N 1
ATOM 705 C CA . ASP A 1 94 ? -0.554 -1.646 -18.156 1.00 90.31 94 ASP A CA 1
ATOM 706 C C . ASP A 1 94 ? -0.287 -2.414 -16.858 1.00 90.31 94 ASP A C 1
ATOM 708 O O . ASP A 1 94 ? -0.890 -3.450 -16.571 1.00 90.31 94 ASP A O 1
ATOM 712 N N . ALA A 1 95 ? 0.639 -1.896 -16.055 1.00 93.38 95 ALA A N 1
ATOM 713 C CA . ALA A 1 95 ? 0.785 -2.255 -14.651 1.00 93.38 95 ALA A CA 1
ATOM 714 C C . ALA A 1 95 ? 0.544 -1.011 -13.789 1.00 93.38 95 ALA A C 1
ATOM 716 O O . ALA A 1 95 ? 1.123 0.054 -14.026 1.00 93.38 95 ALA A O 1
ATOM 717 N N . HIS A 1 96 ? -0.305 -1.146 -12.775 1.00 96.56 96 HIS A N 1
ATOM 718 C CA . HIS A 1 96 ? -0.724 -0.058 -11.902 1.00 96.56 96 HIS A CA 1
ATOM 719 C C . HIS A 1 96 ? -0.198 -0.280 -10.486 1.00 96.56 96 HIS A C 1
ATOM 721 O O . HIS A 1 96 ? -0.364 -1.347 -9.899 1.00 96.56 96 HIS A O 1
ATOM 727 N N . TYR A 1 97 ? 0.428 0.742 -9.911 1.00 97.56 97 TYR A N 1
ATOM 728 C CA . TYR A 1 97 ? 1.084 0.687 -8.607 1.00 97.56 97 TYR A CA 1
ATOM 729 C C . TYR A 1 97 ? 0.387 1.621 -7.634 1.00 97.56 97 TYR A C 1
ATOM 731 O O . TYR A 1 97 ? 0.350 2.829 -7.867 1.00 97.56 97 TYR A O 1
ATOM 739 N N . LEU A 1 98 ? -0.125 1.082 -6.531 1.00 97.69 98 LEU A N 1
ATOM 740 C CA . LEU A 1 98 ? -0.648 1.899 -5.445 1.00 97.69 98 LEU A CA 1
ATOM 741 C C . LEU A 1 98 ? 0.458 2.160 -4.431 1.00 97.69 98 LEU A C 1
ATOM 743 O O . LEU A 1 98 ? 0.968 1.230 -3.799 1.00 97.69 98 LEU A O 1
ATOM 747 N N . LEU A 1 99 ? 0.824 3.427 -4.272 1.00 96.75 99 LEU A N 1
ATOM 748 C CA . LEU A 1 99 ? 1.987 3.822 -3.487 1.00 96.75 99 LEU A CA 1
ATOM 749 C C . LEU A 1 99 ? 1.815 5.190 -2.835 1.00 96.75 99 LEU A C 1
ATOM 751 O O . LEU A 1 99 ? 0.992 6.006 -3.256 1.00 96.75 99 LEU A O 1
ATOM 755 N N . ARG A 1 100 ? 2.613 5.432 -1.797 1.00 95.38 100 ARG A N 1
ATOM 756 C CA . ARG A 1 100 ? 2.763 6.729 -1.139 1.00 95.38 100 ARG A CA 1
ATOM 757 C C . ARG A 1 100 ? 4.224 7.140 -1.162 1.00 95.38 100 ARG A C 1
ATOM 759 O O . ARG A 1 100 ? 5.099 6.316 -0.916 1.00 95.38 100 ARG A O 1
ATOM 766 N N . GLY A 1 101 ? 4.485 8.419 -1.407 1.00 94.50 101 GLY A N 1
ATOM 767 C CA . GLY A 1 101 ? 5.848 8.935 -1.489 1.00 94.50 101 GLY A CA 1
ATOM 768 C C . GLY A 1 101 ? 6.412 8.907 -2.903 1.00 94.50 101 GLY A C 1
ATOM 769 O O . GLY A 1 101 ? 5.811 8.357 -3.824 1.00 94.50 101 GLY A O 1
ATOM 770 N N . LYS A 1 102 ? 7.570 9.546 -3.083 1.00 94.00 102 LYS A N 1
ATOM 771 C CA . LYS A 1 102 ? 8.198 9.726 -4.395 1.00 94.00 102 LYS A CA 1
ATOM 772 C C . LYS A 1 102 ? 9.322 8.717 -4.627 1.00 94.00 102 LYS A C 1
ATOM 774 O O . LYS A 1 102 ? 10.264 8.618 -3.837 1.00 94.00 102 LYS A O 1
ATOM 779 N N . GLY A 1 103 ? 9.274 8.029 -5.760 1.00 92.38 103 GLY A N 1
ATOM 780 C CA . GLY A 1 103 ? 10.294 7.060 -6.141 1.00 92.38 103 GLY A CA 1
ATOM 781 C C . GLY A 1 103 ? 10.345 6.809 -7.638 1.00 92.38 103 GLY A C 1
ATOM 782 O O . GLY A 1 103 ? 9.749 7.536 -8.432 1.00 92.38 103 GLY A O 1
ATOM 783 N N . LYS A 1 104 ? 11.049 5.744 -8.007 1.00 92.56 104 LYS A N 1
ATOM 784 C CA . LYS A 1 104 ? 11.069 5.190 -9.359 1.00 92.56 10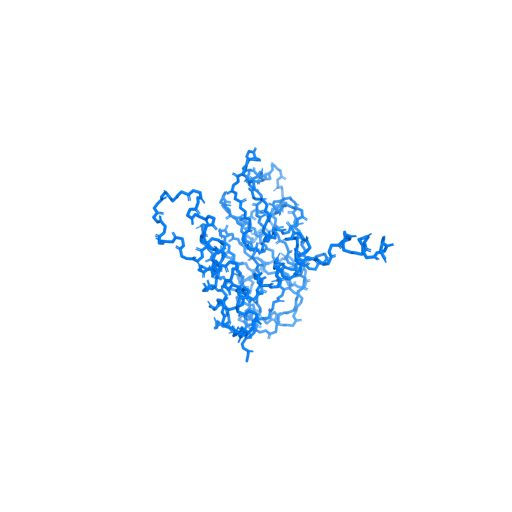4 LYS A CA 1
ATOM 785 C C . LYS A 1 104 ? 10.588 3.752 -9.342 1.00 92.56 104 LYS A C 1
ATOM 787 O O . LYS A 1 104 ? 10.878 3.025 -8.394 1.00 92.56 104 LYS A O 1
ATOM 792 N N . ALA A 1 105 ? 9.881 3.365 -10.395 1.00 93.38 105 ALA A N 1
ATOM 793 C CA . ALA A 1 105 ? 9.508 1.986 -10.671 1.00 93.38 105 ALA A CA 1
ATOM 794 C C . ALA A 1 105 ? 10.213 1.530 -11.950 1.00 93.38 105 ALA A C 1
ATOM 796 O O . ALA A 1 105 ? 10.162 2.229 -12.963 1.00 93.38 105 ALA A O 1
ATOM 797 N N . VAL A 1 106 ? 10.876 0.376 -11.894 1.00 90.38 106 VAL A N 1
ATOM 798 C CA . VAL A 1 106 ? 11.571 -0.234 -13.030 1.00 90.38 106 VAL A CA 1
ATOM 799 C C . VAL A 1 106 ? 10.995 -1.614 -13.299 1.00 90.38 106 VAL A C 1
ATOM 801 O O . VAL A 1 106 ? 11.163 -2.516 -12.484 1.00 90.38 106 VAL A O 1
ATOM 804 N N . ALA A 1 107 ? 10.367 -1.793 -14.454 1.00 89.31 107 ALA A N 1
ATOM 805 C CA . ALA A 1 107 ? 9.949 -3.092 -14.954 1.00 89.31 107 ALA A CA 1
ATOM 806 C C . ALA A 1 107 ? 11.158 -3.807 -15.575 1.00 89.31 107 ALA A C 1
ATOM 808 O O . ALA A 1 107 ? 11.769 -3.327 -16.530 1.00 89.31 107 ALA A O 1
ATOM 809 N N . VAL A 1 108 ? 11.515 -4.957 -15.012 1.00 86.38 108 VAL A N 1
ATOM 810 C CA . VAL A 1 108 ? 12.606 -5.815 -15.474 1.00 86.38 108 VAL A CA 1
ATOM 811 C C . VAL A 1 108 ? 11.999 -7.044 -16.141 1.00 86.38 108 VAL A C 1
ATOM 813 O O . VAL A 1 108 ? 11.336 -7.854 -15.488 1.00 86.38 108 VAL A O 1
ATOM 816 N N . VAL A 1 109 ? 12.246 -7.181 -17.443 1.00 82.25 109 VAL A N 1
ATOM 817 C CA . VAL A 1 109 ? 11.630 -8.191 -18.315 1.00 82.25 109 VAL A CA 1
ATOM 818 C C . VAL A 1 109 ? 12.608 -9.337 -18.559 1.00 82.25 109 VAL A C 1
ATOM 820 O O . VAL A 1 109 ? 13.780 -9.106 -18.852 1.00 82.25 109 VAL A O 1
ATOM 823 N N . ASP A 1 110 ? 12.149 -10.575 -18.376 1.00 78.19 110 ASP A N 1
ATOM 824 C CA . ASP A 1 110 ? 12.916 -11.818 -18.530 1.00 78.19 110 ASP A CA 1
ATOM 825 C C . ASP A 1 110 ? 14.290 -11.781 -17.842 1.00 78.19 110 ASP A C 1
ATOM 827 O O . ASP A 1 110 ? 15.274 -12.339 -18.318 1.00 78.19 110 ASP A O 1
ATOM 831 N N . SER A 1 111 ? 14.368 -11.093 -16.698 1.00 68.12 111 SER A N 1
ATOM 832 C CA . SER A 1 111 ? 15.602 -10.868 -15.924 1.00 68.12 111 SER A CA 1
ATOM 833 C C . SER A 1 111 ? 16.721 -10.107 -16.655 1.00 68.12 111 SER A C 1
ATOM 835 O O . SER A 1 111 ? 17.829 -9.998 -16.125 1.00 68.12 111 SER A O 1
ATOM 837 N N . HIS A 1 112 ? 16.447 -9.509 -17.815 1.00 61.78 112 HIS A N 1
ATOM 838 C CA . HIS A 1 112 ? 17.391 -8.642 -18.511 1.00 61.78 112 HIS A CA 1
ATOM 839 C C . HIS A 1 112 ? 17.376 -7.248 -17.863 1.00 61.78 112 HIS A C 1
ATOM 841 O O . HIS A 1 112 ? 16.386 -6.523 -17.911 1.00 61.78 112 HIS A O 1
ATOM 847 N N . ARG A 1 113 ? 18.490 -6.864 -17.223 1.00 54.72 113 ARG A N 1
ATOM 848 C CA . ARG A 1 113 ? 18.646 -5.564 -16.527 1.00 54.72 113 ARG A CA 1
ATOM 849 C C . ARG A 1 113 ? 19.147 -4.435 -17.443 1.00 54.72 113 ARG A C 1
ATOM 851 O O . ARG A 1 113 ? 19.265 -3.297 -16.988 1.00 54.72 113 ARG A O 1
ATOM 858 N N . LEU A 1 114 ? 19.480 -4.733 -18.702 1.00 51.72 114 LEU A N 1
ATOM 859 C CA . LEU A 1 114 ? 20.124 -3.789 -19.619 1.00 51.72 114 LEU A CA 1
ATOM 860 C C . LEU A 1 114 ? 19.067 -3.022 -20.429 1.00 51.72 114 LEU A C 1
ATOM 862 O O . LEU A 1 114 ? 18.678 -3.410 -21.522 1.00 51.72 114 LEU A O 1
ATOM 866 N N . ILE A 1 115 ? 18.589 -1.924 -19.843 1.00 56.56 115 ILE A N 1
ATOM 867 C CA . ILE A 1 115 ? 17.619 -0.988 -20.425 1.00 56.56 115 ILE A CA 1
ATOM 868 C C . ILE A 1 115 ? 18.416 0.105 -21.154 1.00 56.56 115 ILE A C 1
ATOM 870 O O . ILE A 1 115 ? 18.623 1.192 -20.618 1.00 56.56 115 ILE A O 1
ATOM 874 N N . GLN A 1 116 ? 18.941 -0.182 -22.347 1.00 47.78 116 GLN A N 1
ATOM 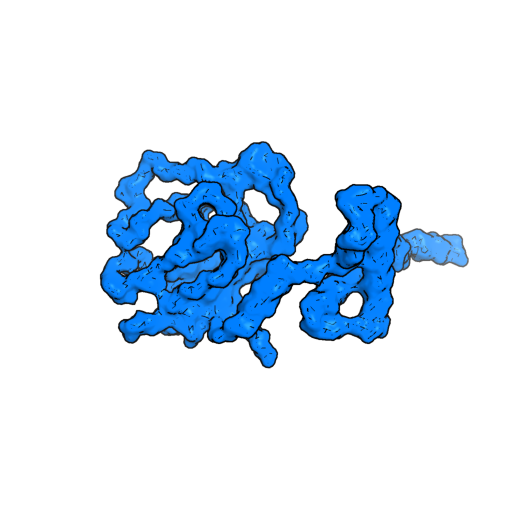875 C CA . GLN A 1 116 ? 19.569 0.840 -23.195 1.00 47.78 116 GLN A CA 1
ATOM 876 C C . GLN A 1 116 ? 18.971 0.817 -24.601 1.00 47.78 116 GLN A C 1
ATOM 878 O O . GLN A 1 116 ? 19.109 -0.151 -25.338 1.00 47.78 116 GLN A O 1
ATOM 883 N N . GLY A 1 117 ? 18.282 1.904 -24.955 1.00 47.88 117 GLY A N 1
ATOM 884 C CA . GLY A 1 117 ? 17.684 2.122 -26.271 1.00 47.88 117 GLY A CA 1
ATOM 885 C C . GLY A 1 117 ? 16.373 2.920 -26.193 1.00 47.88 117 GLY A C 1
ATOM 886 O O . GLY A 1 117 ? 15.662 2.840 -25.189 1.00 47.88 117 GLY A O 1
ATOM 887 N N . PRO A 1 118 ? 16.004 3.687 -27.239 1.00 52.69 118 PRO A N 1
ATOM 888 C CA . PRO A 1 118 ? 14.765 4.480 -27.276 1.00 52.69 118 PRO A CA 1
ATOM 889 C C . PRO A 1 118 ? 13.478 3.642 -27.148 1.00 52.69 118 PRO A C 1
ATOM 891 O O . PRO A 1 118 ? 12.416 4.199 -26.861 1.00 52.69 118 PRO A O 1
ATOM 894 N N . LEU A 1 119 ? 13.588 2.321 -27.324 1.00 51.97 119 LEU A N 1
ATOM 895 C CA . LEU A 1 119 ? 12.519 1.329 -27.195 1.00 51.97 119 LEU A CA 1
ATOM 896 C C . LEU A 1 119 ? 12.217 0.939 -25.735 1.00 51.97 119 LEU A C 1
ATOM 898 O O . LEU A 1 119 ? 11.092 0.566 -25.434 1.00 51.97 119 LEU A O 1
ATOM 902 N N . HIS A 1 120 ? 13.154 1.130 -24.799 1.00 60.34 120 HIS A N 1
ATOM 903 C CA . HIS A 1 120 ? 12.968 0.761 -23.386 1.00 60.34 120 HIS A CA 1
ATOM 904 C C . HIS A 1 120 ? 12.673 1.958 -22.466 1.00 60.34 120 HIS A C 1
ATOM 906 O O . HIS A 1 120 ? 12.734 1.846 -21.244 1.00 60.34 120 HIS A O 1
ATOM 912 N N . ARG A 1 121 ? 12.338 3.125 -23.035 1.00 64.50 121 ARG A N 1
ATOM 913 C CA . ARG A 1 121 ? 12.148 4.382 -22.283 1.00 64.50 121 ARG A CA 1
ATOM 914 C C . ARG A 1 121 ? 11.013 4.310 -21.248 1.00 64.50 121 ARG A C 1
ATOM 916 O O . ARG A 1 121 ? 11.070 5.025 -20.258 1.00 64.50 121 ARG A O 1
ATOM 923 N N . ASN A 1 122 ? 10.032 3.430 -21.452 1.00 73.25 122 ASN A N 1
ATOM 924 C CA . ASN A 1 122 ? 8.931 3.208 -20.512 1.00 73.25 122 ASN A CA 1
ATOM 925 C C . ASN A 1 122 ? 9.225 2.138 -19.455 1.00 73.25 122 ASN A C 1
ATOM 927 O O . ASN A 1 122 ? 8.416 1.968 -18.552 1.00 73.25 122 ASN A O 1
ATOM 931 N N . ALA A 1 123 ? 10.356 1.428 -19.529 1.00 79.69 123 ALA A N 1
ATOM 932 C CA . ALA A 1 123 ? 10.706 0.409 -18.539 1.00 79.69 123 ALA A CA 1
ATOM 933 C C . ALA A 1 123 ? 11.034 1.020 -17.167 1.00 79.69 123 ALA A C 1
ATOM 935 O O . ALA A 1 123 ? 10.973 0.319 -16.166 1.00 79.69 123 ALA A O 1
ATOM 936 N N . SER A 1 124 ? 11.340 2.319 -17.104 1.00 86.06 124 SER A N 1
ATOM 937 C CA . SER A 1 124 ? 11.540 3.073 -15.866 1.00 86.06 124 SER A CA 1
ATOM 938 C C . SER A 1 124 ? 10.652 4.313 -15.871 1.00 86.06 124 SER A C 1
ATOM 940 O O . SER A 1 124 ? 10.693 5.086 -16.828 1.00 86.06 124 SER A O 1
ATOM 942 N N . ILE A 1 125 ? 9.871 4.516 -14.812 1.00 90.31 125 ILE A N 1
ATOM 943 C CA . ILE A 1 125 ? 9.023 5.701 -14.636 1.00 90.31 125 ILE A CA 1
ATOM 944 C C . ILE A 1 125 ? 9.237 6.328 -13.258 1.00 90.31 125 ILE A C 1
ATOM 946 O O . ILE A 1 125 ? 9.559 5.642 -12.285 1.00 90.31 125 ILE A O 1
ATOM 950 N N . ASP A 1 126 ? 9.037 7.641 -13.168 1.00 92.50 126 ASP A N 1
ATOM 951 C CA . ASP A 1 126 ? 8.845 8.307 -11.881 1.00 92.50 126 ASP A CA 1
ATOM 952 C C . ASP A 1 126 ? 7.453 7.976 -11.344 1.00 92.50 126 ASP A C 1
ATOM 954 O O . ASP A 1 126 ? 6.467 7.996 -12.083 1.00 92.50 126 ASP A O 1
ATOM 958 N N . VAL A 1 127 ? 7.373 7.687 -10.048 1.00 94.44 127 VAL A N 1
ATOM 959 C CA . VAL A 1 127 ? 6.124 7.322 -9.386 1.00 94.44 127 VAL A CA 1
ATOM 960 C C . VAL A 1 127 ? 5.891 8.133 -8.123 1.00 94.44 127 VAL A C 1
ATOM 962 O O . VAL A 1 127 ? 6.819 8.486 -7.390 1.00 94.44 127 VAL A O 1
ATOM 965 N N . GLY A 1 128 ? 4.608 8.371 -7.861 1.00 92.06 128 GLY A N 1
ATOM 966 C CA . GLY A 1 128 ? 4.127 8.937 -6.612 1.00 92.06 128 GLY A CA 1
ATOM 967 C C . GLY A 1 128 ? 4.525 10.385 -6.372 1.00 92.06 128 GLY A C 1
ATOM 968 O O . GLY A 1 128 ? 5.113 11.072 -7.212 1.00 92.06 128 GLY A O 1
ATOM 969 N N . ARG A 1 129 ? 4.126 10.876 -5.202 1.00 90.81 129 ARG A N 1
ATOM 970 C CA . ARG A 1 129 ? 4.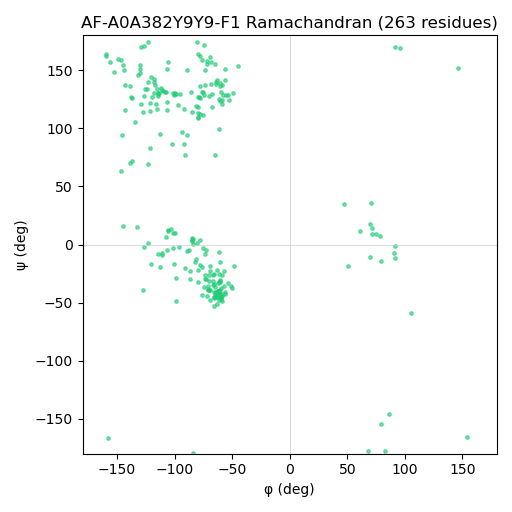366 12.242 -4.729 1.00 90.81 129 ARG A CA 1
ATOM 971 C C . ARG A 1 129 ? 4.602 12.203 -3.217 1.00 90.81 129 ARG A C 1
ATOM 973 O O . ARG A 1 129 ? 4.047 11.320 -2.556 1.00 90.81 129 ARG A O 1
ATOM 980 N N . PRO A 1 130 ? 5.405 13.121 -2.650 1.00 88.81 130 PRO A N 1
ATOM 981 C CA . PRO A 1 130 ? 5.642 13.157 -1.208 1.00 88.81 130 PRO A CA 1
ATOM 982 C C . PRO A 1 130 ? 4.326 13.202 -0.421 1.00 88.81 130 PRO A C 1
ATOM 984 O O . PRO A 1 130 ? 3.444 13.999 -0.731 1.00 88.81 130 PRO A O 1
ATOM 987 N N . GLY A 1 131 ? 4.173 12.307 0.560 1.00 85.81 131 GLY A N 1
ATOM 988 C CA . GLY A 1 131 ? 3.019 12.254 1.469 1.00 85.81 131 GLY A CA 1
ATOM 989 C C . GLY A 1 131 ? 1.675 11.815 0.866 1.00 85.81 131 GLY A C 1
ATOM 990 O O . GLY A 1 131 ? 0.749 11.527 1.620 1.00 85.81 131 GLY A O 1
ATOM 991 N N . GLN A 1 132 ? 1.545 11.710 -0.458 1.00 89.75 132 GLN A N 1
ATOM 992 C CA . GLN A 1 132 ? 0.273 11.400 -1.115 1.00 89.75 132 GLN A CA 1
ATOM 993 C C . GLN A 1 132 ? 0.183 9.923 -1.501 1.00 89.75 132 GLN A C 1
ATOM 995 O O . GLN A 1 132 ? 1.082 9.406 -2.160 1.00 89.75 132 GLN A O 1
ATOM 1000 N N . LEU A 1 133 ? -0.927 9.274 -1.135 1.00 93.62 133 LEU A N 1
ATOM 1001 C CA . LEU A 1 133 ? -1.303 7.962 -1.663 1.00 93.62 133 LEU A CA 1
ATOM 1002 C C . LEU A 1 133 ? -1.922 8.138 -3.058 1.00 93.62 133 LEU A C 1
ATOM 1004 O O . LEU A 1 133 ? -2.850 8.933 -3.218 1.00 93.62 133 LEU A O 1
ATOM 1008 N N . ALA A 1 134 ? -1.411 7.429 -4.060 1.00 94.88 134 ALA A N 1
ATOM 1009 C CA . ALA A 1 134 ? -1.922 7.500 -5.424 1.00 94.88 134 ALA A CA 1
ATOM 1010 C C . ALA A 1 134 ? -1.596 6.237 -6.229 1.00 94.88 134 ALA A C 1
ATOM 1012 O O . ALA A 1 134 ? -0.613 5.542 -5.958 1.00 94.88 134 ALA A O 1
ATOM 1013 N N . TRP A 1 135 ? -2.397 5.998 -7.268 1.00 97.00 135 TRP A N 1
ATOM 1014 C CA . TRP A 1 135 ? -2.045 5.078 -8.342 1.00 97.00 135 TRP A CA 1
ATOM 1015 C C . TRP A 1 135 ? -1.050 5.733 -9.305 1.00 97.00 135 TRP A C 1
ATOM 1017 O O . TRP A 1 135 ? -1.225 6.882 -9.712 1.00 97.00 135 TRP A O 1
ATOM 1027 N N . ALA A 1 136 ? -0.028 4.982 -9.702 1.00 96.31 136 ALA A N 1
ATOM 1028 C CA . ALA A 1 136 ? 0.833 5.285 -10.837 1.00 96.31 136 ALA A CA 1
ATOM 1029 C C . ALA A 1 136 ? 0.685 4.176 -11.884 1.00 96.31 136 ALA A C 1
ATOM 1031 O O . ALA A 1 136 ? 0.655 3.005 -11.519 1.00 96.31 136 ALA A O 1
ATOM 1032 N N . SER A 1 137 ? 0.605 4.532 -13.164 1.00 94.88 137 SER A N 1
ATOM 1033 C CA . SER A 1 137 ? 0.451 3.566 -14.259 1.00 94.88 137 SER A CA 1
ATOM 1034 C C . SER A 1 137 ? 1.720 3.507 -15.096 1.00 94.88 137 SER A C 1
ATOM 1036 O O . SER A 1 137 ? 2.252 4.546 -15.495 1.00 94.88 137 SER A O 1
ATOM 1038 N N . GLN A 1 138 ? 2.180 2.294 -15.379 1.00 91.81 138 GLN A N 1
ATOM 1039 C CA . GLN A 1 138 ? 3.277 2.020 -16.288 1.00 91.81 138 GLN A CA 1
ATOM 1040 C C . GLN A 1 138 ? 2.753 1.238 -17.487 1.00 91.81 138 GLN A C 1
ATOM 1042 O O . GLN A 1 138 ? 2.292 0.111 -17.345 1.00 91.81 138 GLN A O 1
ATOM 1047 N N . ASP A 1 139 ? 2.860 1.851 -18.658 1.00 88.06 139 ASP A N 1
ATOM 1048 C CA . ASP A 1 139 ? 2.508 1.247 -19.941 1.00 88.06 139 ASP A CA 1
ATOM 1049 C C . ASP A 1 139 ? 3.622 0.285 -20.382 1.00 88.06 139 ASP A C 1
ATOM 1051 O O . ASP A 1 139 ? 4.749 0.722 -20.665 1.00 88.06 139 ASP A O 1
ATOM 1055 N N . LEU A 1 140 ? 3.307 -1.017 -20.400 1.00 84.56 140 LEU A N 1
ATOM 1056 C CA . LEU A 1 140 ? 4.212 -2.109 -20.777 1.00 84.56 140 LEU A CA 1
ATOM 1057 C C . LEU A 1 140 ? 3.896 -2.696 -22.170 1.00 84.56 140 LEU A C 1
ATOM 1059 O O . LEU A 1 140 ? 4.450 -3.737 -22.524 1.00 84.56 140 LEU A O 1
ATOM 1063 N N . ASP A 1 141 ? 3.056 -2.036 -22.975 1.00 78.81 141 ASP A N 1
ATOM 1064 C CA . ASP A 1 141 ? 2.696 -2.480 -24.338 1.00 78.81 141 ASP A CA 1
ATOM 1065 C C . ASP A 1 141 ? 2.995 -1.429 -25.432 1.00 78.81 141 ASP A C 1
ATOM 1067 O O . ASP A 1 141 ? 2.762 -1.622 -26.627 1.00 78.81 141 ASP A O 1
ATOM 1071 N N . LYS A 1 142 ? 3.556 -0.273 -25.064 1.00 67.44 142 LYS A N 1
ATOM 1072 C CA . LYS A 1 142 ? 3.809 0.808 -26.023 1.00 67.44 142 LYS A CA 1
ATOM 1073 C C . LYS A 1 142 ? 4.820 0.457 -27.125 1.00 67.44 142 LYS A C 1
ATOM 1075 O O . LYS A 1 142 ? 5.938 0.019 -26.870 1.00 67.44 142 LYS A O 1
ATOM 1080 N N . ARG A 1 143 ? 4.505 0.917 -28.346 1.00 53.91 143 ARG A N 1
ATOM 1081 C CA . ARG A 1 143 ? 5.412 1.052 -29.516 1.00 53.91 143 ARG A CA 1
ATOM 1082 C C . ARG A 1 143 ? 5.869 -0.261 -30.172 1.00 53.91 143 ARG A C 1
ATOM 1084 O O . ARG A 1 143 ? 6.990 -0.327 -30.669 1.00 53.91 143 ARG A O 1
ATOM 1091 N N . GLY A 1 144 ? 5.004 -1.275 -30.232 1.00 54.00 144 GLY A N 1
ATOM 1092 C CA . GLY A 1 144 ? 5.267 -2.502 -31.002 1.00 54.00 144 GLY A CA 1
ATOM 1093 C C . GLY A 1 144 ? 6.283 -3.453 -30.358 1.00 54.00 144 GLY A C 1
ATOM 1094 O O . GLY A 1 144 ? 6.702 -4.414 -30.996 1.00 54.00 144 GLY A O 1
ATOM 1095 N N . GLN A 1 145 ? 6.672 -3.187 -29.108 1.00 58.00 145 GLN A N 1
ATOM 1096 C CA . GLN A 1 145 ? 7.351 -4.135 -28.232 1.00 58.00 145 GLN A CA 1
ATOM 1097 C C . GLN A 1 145 ? 6.408 -4.467 -27.091 1.00 58.00 145 GLN A C 1
ATOM 1099 O O . GLN A 1 145 ? 6.298 -3.750 -26.101 1.00 58.00 145 GLN A O 1
ATOM 1104 N N . THR A 1 146 ? 5.696 -5.556 -27.291 1.00 63.44 146 THR A N 1
ATOM 1105 C CA . THR A 1 146 ? 4.745 -6.090 -26.342 1.00 63.44 146 THR A CA 1
ATOM 1106 C C . THR A 1 146 ? 5.525 -6.861 -25.280 1.00 63.44 146 THR A C 1
ATOM 1108 O O . THR A 1 146 ? 6.059 -7.930 -25.562 1.00 63.44 146 THR A O 1
ATOM 1111 N N . TYR A 1 147 ? 5.604 -6.334 -24.051 1.00 72.25 147 TYR A N 1
ATOM 1112 C CA . TYR A 1 147 ? 6.049 -7.139 -22.904 1.00 72.25 147 TYR A CA 1
ATOM 1113 C C . TYR A 1 147 ? 4.930 -8.065 -22.398 1.00 72.25 147 TYR A C 1
ATOM 1115 O O . TYR A 1 147 ? 5.113 -8.772 -21.405 1.00 72.25 147 TYR A O 1
ATOM 1123 N N . LEU A 1 148 ? 3.773 -8.083 -23.073 1.00 81.62 148 LEU A N 1
ATOM 1124 C CA . LEU A 1 148 ? 2.693 -9.008 -22.756 1.00 81.62 148 LEU A CA 1
ATOM 1125 C C . LEU A 1 148 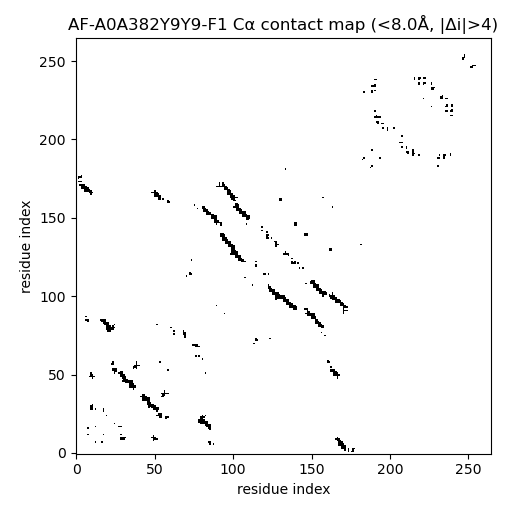? 3.175 -10.452 -22.874 1.00 81.62 148 LEU A C 1
ATOM 1127 O O . LEU A 1 148 ? 3.890 -10.820 -23.803 1.00 81.62 148 LEU A O 1
ATOM 1131 N N . GLY A 1 149 ? 2.778 -11.279 -21.915 1.00 81.44 149 GLY A N 1
ATOM 1132 C CA . GLY A 1 149 ? 3.161 -12.687 -21.869 1.00 81.44 149 GLY A CA 1
ATOM 1133 C C . GLY A 1 149 ? 4.574 -12.947 -21.332 1.00 81.44 149 GLY A C 1
ATOM 1134 O O . GLY A 1 149 ? 4.859 -14.077 -20.934 1.00 81.44 149 GLY A O 1
ATOM 1135 N N . HIS A 1 150 ? 5.436 -11.930 -21.233 1.00 84.62 150 HIS A N 1
ATOM 1136 C CA . HIS A 1 150 ? 6.778 -12.079 -20.671 1.00 84.62 150 HIS A CA 1
ATOM 1137 C C . HIS A 1 150 ? 6.775 -12.120 -19.141 1.00 84.62 150 HIS A C 1
ATOM 1139 O O . HIS A 1 150 ? 5.822 -11.708 -18.473 1.00 84.62 150 HIS A O 1
ATOM 1145 N N . ARG A 1 151 ? 7.877 -12.619 -18.569 1.00 88.31 151 ARG A N 1
ATOM 1146 C CA . ARG A 1 151 ? 8.079 -12.666 -17.120 1.00 88.31 151 ARG A CA 1
ATOM 1147 C C . ARG A 1 151 ? 8.637 -11.332 -16.648 1.00 88.31 151 ARG A C 1
ATOM 1149 O O . ARG A 1 151 ? 9.777 -10.987 -16.948 1.00 88.31 151 ARG A O 1
ATOM 1156 N N . ILE A 1 152 ? 7.861 -10.603 -15.861 1.00 89.12 152 ILE A N 1
ATOM 1157 C CA . ILE A 1 152 ? 8.191 -9.254 -15.401 1.00 89.12 152 ILE A CA 1
ATOM 1158 C C . ILE A 1 152 ? 8.293 -9.249 -13.882 1.00 89.12 152 ILE A C 1
ATOM 1160 O O . ILE A 1 152 ? 7.525 -9.905 -13.189 1.00 89.12 152 ILE A O 1
ATOM 1164 N N . HIS A 1 153 ? 9.240 -8.491 -13.346 1.00 92.94 153 HIS A N 1
ATOM 1165 C CA . HIS A 1 153 ? 9.156 -8.003 -11.972 1.00 92.94 153 HIS A CA 1
ATOM 1166 C C . HIS A 1 153 ? 9.406 -6.503 -11.951 1.00 92.94 153 HIS A C 1
ATOM 1168 O O . HIS A 1 153 ? 10.079 -5.965 -12.828 1.00 92.94 153 HIS A O 1
ATOM 1174 N N . VAL A 1 154 ? 8.873 -5.836 -10.936 1.00 93.75 154 VAL A N 1
ATOM 1175 C CA . VAL A 1 154 ? 9.024 -4.400 -10.743 1.00 93.75 154 VAL A CA 1
ATOM 1176 C C . VAL A 1 154 ? 9.945 -4.156 -9.561 1.00 93.75 154 VAL A C 1
ATOM 1178 O O . VAL A 1 154 ? 9.792 -4.744 -8.490 1.00 93.75 154 VAL A O 1
ATOM 1181 N N . GLU A 1 155 ? 10.920 -3.289 -9.777 1.00 94.62 155 GLU A N 1
ATOM 1182 C CA . GLU A 1 155 ? 11.846 -2.806 -8.769 1.00 94.62 155 GLU A CA 1
ATOM 1183 C C . GLU A 1 155 ? 11.489 -1.357 -8.410 1.00 94.62 155 GLU A C 1
ATOM 1185 O O . GLU A 1 155 ? 11.451 -0.491 -9.284 1.00 94.62 155 GLU A O 1
ATOM 1190 N N . PHE A 1 156 ? 11.217 -1.090 -7.132 1.00 94.94 156 PHE A N 1
ATOM 1191 C CA . PHE A 1 156 ? 10.890 0.238 -6.618 1.00 94.94 156 PHE A CA 1
ATOM 1192 C C . PHE A 1 156 ? 12.039 0.807 -5.798 1.00 94.94 156 PHE A C 1
ATOM 1194 O O . PHE A 1 156 ? 12.521 0.162 -4.864 1.00 94.94 156 PHE A O 1
ATOM 1201 N N . THR A 1 157 ? 12.416 2.047 -6.089 1.00 92.31 157 THR A N 1
ATOM 1202 C CA . THR A 1 157 ? 13.497 2.741 -5.386 1.00 92.31 157 THR A CA 1
ATOM 1203 C C . THR A 1 157 ? 13.020 4.122 -4.928 1.00 92.31 157 THR A C 1
ATOM 1205 O O . THR A 1 157 ? 12.620 4.934 -5.771 1.00 92.31 157 THR A O 1
ATOM 1208 N N . PRO A 1 158 ? 13.048 4.430 -3.617 1.00 91.31 158 PRO A N 1
ATOM 1209 C CA . PRO A 1 158 ? 12.782 5.778 -3.121 1.00 91.31 158 PRO A CA 1
ATOM 1210 C C . PRO A 1 158 ? 13.810 6.767 -3.683 1.00 91.31 158 PRO A C 1
ATOM 1212 O O . PRO A 1 158 ? 15.002 6.478 -3.701 1.00 91.31 158 PRO A O 1
ATOM 1215 N N . THR A 1 159 ? 13.364 7.948 -4.117 1.00 87.56 159 THR A N 1
ATOM 1216 C CA . THR A 1 159 ? 14.268 8.970 -4.703 1.00 87.56 159 THR A CA 1
ATOM 1217 C C . THR A 1 159 ? 14.455 10.213 -3.841 1.00 87.56 159 THR A C 1
ATOM 1219 O O . THR A 1 159 ? 15.268 11.072 -4.169 1.00 87.56 159 THR A O 1
ATOM 1222 N N . THR A 1 160 ? 13.697 10.334 -2.753 1.00 83.81 160 THR A N 1
ATOM 1223 C CA . THR A 1 160 ? 13.805 11.437 -1.791 1.00 83.81 160 THR A CA 1
ATOM 1224 C C . THR A 1 160 ? 14.068 10.888 -0.389 1.00 83.81 160 THR A C 1
ATOM 1226 O O . THR A 1 160 ? 14.077 9.674 -0.181 1.00 83.81 160 THR A O 1
ATOM 1229 N N . GLY A 1 161 ? 14.311 11.766 0.587 1.00 80.81 161 GLY A N 1
ATOM 1230 C CA . GLY A 1 161 ? 14.409 11.391 2.006 1.00 80.81 161 GLY A CA 1
ATOM 1231 C C . GLY A 1 161 ? 13.055 11.105 2.674 1.00 80.81 161 GLY A C 1
ATOM 1232 O O . GLY A 1 161 ? 13.020 10.723 3.843 1.00 80.81 161 GLY A O 1
ATOM 1233 N N . ASP A 1 162 ? 11.951 11.280 1.946 1.00 86.31 162 ASP A N 1
ATOM 1234 C CA . ASP A 1 162 ? 10.599 11.140 2.482 1.00 86.31 162 ASP A CA 1
ATOM 1235 C C . ASP A 1 162 ? 10.210 9.671 2.702 1.00 86.31 162 ASP A C 1
ATOM 1237 O O . ASP A 1 162 ? 10.904 8.727 2.296 1.00 86.31 162 ASP A O 1
ATOM 1241 N N . ASP A 1 163 ? 9.063 9.488 3.355 1.00 90.31 163 ASP A N 1
ATOM 1242 C CA . ASP A 1 163 ? 8.412 8.190 3.478 1.00 90.31 163 ASP A CA 1
ATOM 1243 C C . ASP A 1 163 ? 8.054 7.654 2.085 1.00 90.31 163 ASP A C 1
ATOM 1245 O O . ASP A 1 163 ? 7.598 8.395 1.211 1.00 90.31 163 ASP A O 1
ATOM 1249 N N . PHE A 1 164 ? 8.273 6.354 1.889 1.00 94.50 164 PHE A N 1
ATOM 1250 C CA . PHE A 1 164 ? 7.956 5.653 0.651 1.00 94.50 164 PHE A CA 1
ATOM 1251 C C . PHE A 1 164 ? 7.322 4.302 0.976 1.00 94.50 164 PHE A C 1
ATOM 1253 O O . PHE A 1 164 ? 7.873 3.518 1.755 1.00 94.50 164 PHE A O 1
ATOM 1260 N N . GLU A 1 165 ? 6.154 4.049 0.399 1.00 96.25 165 GLU A N 1
ATOM 1261 C CA . GLU A 1 165 ? 5.311 2.893 0.687 1.00 96.25 165 GLU A CA 1
ATOM 1262 C C . GLU A 1 165 ? 4.741 2.340 -0.617 1.00 96.25 165 GLU A C 1
ATOM 1264 O O . GLU A 1 165 ? 4.255 3.102 -1.449 1.00 96.25 165 GLU A O 1
ATOM 1269 N N . VAL A 1 166 ? 4.748 1.019 -0.778 1.00 97.56 166 VAL A N 1
ATOM 1270 C CA . VAL A 1 166 ? 4.068 0.322 -1.878 1.00 97.56 166 VAL A CA 1
ATOM 1271 C C . VAL A 1 166 ? 3.043 -0.624 -1.270 1.00 97.56 166 VAL A C 1
ATOM 1273 O O . VAL A 1 166 ? 3.383 -1.424 -0.400 1.00 97.56 166 VAL A O 1
ATOM 1276 N N . LEU A 1 167 ? 1.786 -0.527 -1.701 1.00 97.19 167 LEU A N 1
ATOM 1277 C CA . LEU A 1 167 ? 0.679 -1.320 -1.160 1.00 97.19 167 LEU A CA 1
ATOM 1278 C C . LEU A 1 167 ? 0.382 -2.527 -2.053 1.00 97.19 167 LEU A C 1
ATOM 1280 O O . LEU A 1 167 ? 0.283 -3.654 -1.567 1.00 97.19 167 LEU A O 1
ATOM 1284 N N . MET A 1 168 ? 0.254 -2.304 -3.362 1.00 96.94 168 MET A N 1
ATOM 1285 C CA . MET A 1 168 ? -0.142 -3.348 -4.309 1.00 96.94 168 MET A CA 1
ATOM 1286 C C . MET A 1 168 ? 0.248 -3.023 -5.751 1.00 96.94 168 MET A C 1
ATOM 1288 O O . MET A 1 168 ? 0.518 -1.868 -6.093 1.00 96.94 168 MET A O 1
ATOM 1292 N N . ILE A 1 169 ? 0.247 -4.073 -6.574 1.00 96.62 169 ILE A N 1
ATOM 1293 C CA . ILE A 1 169 ? 0.381 -4.013 -8.031 1.00 96.62 169 ILE A CA 1
ATOM 1294 C C . ILE A 1 169 ? -0.865 -4.656 -8.641 1.00 96.62 169 ILE A C 1
ATOM 1296 O O . ILE A 1 169 ? -1.135 -5.829 -8.375 1.00 96.62 169 ILE A O 1
ATOM 1300 N N . ASP A 1 170 ? -1.589 -3.891 -9.450 1.00 96.56 170 ASP A N 1
ATOM 1301 C CA . ASP A 1 170 ? -2.778 -4.309 -10.193 1.00 96.56 170 ASP A CA 1
ATOM 1302 C C . ASP A 1 170 ? -2.478 -4.336 -11.696 1.00 96.56 170 ASP A C 1
ATOM 1304 O O . ASP A 1 170 ? -1.867 -3.411 -12.231 1.00 96.56 170 ASP A O 1
ATOM 1308 N N . LEU A 1 171 ? -2.902 -5.405 -12.364 1.00 94.56 171 LEU A N 1
ATOM 1309 C CA . LEU A 1 171 ? -2.748 -5.609 -13.803 1.00 94.56 171 LEU A CA 1
ATOM 1310 C C . LEU A 1 171 ? -4.064 -5.433 -14.562 1.00 94.56 171 LEU A C 1
ATOM 1312 O O . LEU A 1 171 ? -4.068 -5.540 -15.781 1.00 94.56 171 LEU A O 1
ATOM 1316 N N . SER A 1 172 ? -5.191 -5.212 -13.882 1.00 93.25 172 SER A N 1
ATOM 1317 C CA . SER A 1 172 ? -6.482 -5.086 -14.559 1.00 93.25 172 SER A CA 1
ATOM 1318 C C . SER A 1 172 ? -6.554 -3.808 -15.405 1.00 93.25 172 SER A C 1
ATOM 1320 O O . SER A 1 172 ? -5.888 -2.812 -15.124 1.00 93.25 172 SER A O 1
ATOM 1322 N N . THR A 1 173 ? -7.423 -3.778 -16.414 1.00 91.38 173 THR A N 1
ATOM 1323 C CA . THR A 1 173 ? -7.756 -2.539 -17.148 1.00 91.38 173 THR A CA 1
ATOM 1324 C C . THR A 1 173 ? -8.839 -1.711 -16.445 1.00 91.38 173 THR A C 1
ATOM 1326 O O . THR A 1 173 ? -9.268 -0.669 -16.942 1.00 91.38 173 THR A O 1
ATOM 1329 N N . ASP A 1 174 ? -9.257 -2.137 -15.254 1.00 92.06 174 ASP A N 1
ATOM 1330 C CA . ASP A 1 174 ? -10.421 -1.620 -14.555 1.00 92.06 174 ASP A CA 1
ATOM 1331 C C . ASP A 1 174 ? -10.078 -0.428 -13.653 1.00 92.06 174 ASP A C 1
ATOM 1333 O O . ASP A 1 174 ? -9.679 -0.542 -12.490 1.00 92.06 174 ASP A O 1
ATOM 1337 N N . SER A 1 175 ? -10.244 0.771 -14.206 1.00 92.44 175 SER A N 1
ATOM 1338 C CA . SER A 1 175 ? -10.083 2.003 -13.429 1.00 92.44 175 SER A CA 1
ATOM 1339 C C . SER A 1 175 ? -11.188 2.225 -12.388 1.00 92.44 175 SER A C 1
ATOM 1341 O O . SER A 1 175 ? -10.937 2.930 -11.410 1.00 92.44 175 SER A O 1
ATOM 1343 N N . GLY A 1 176 ? -12.371 1.621 -12.557 1.00 92.75 176 GLY A N 1
ATOM 1344 C CA . GLY A 1 176 ? -13.478 1.709 -11.606 1.00 92.75 176 GLY A CA 1
ATOM 1345 C C . GLY A 1 176 ? -13.113 1.034 -10.289 1.00 92.75 176 GLY A C 1
ATOM 1346 O O . GLY A 1 176 ? -13.094 1.692 -9.248 1.00 92.75 176 GLY A O 1
ATOM 1347 N N . ALA A 1 177 ? -12.669 -0.222 -10.357 1.00 91.56 177 ALA A N 1
ATOM 1348 C CA . ALA A 1 177 ? -12.199 -0.974 -9.194 1.00 91.56 177 ALA A CA 1
ATOM 1349 C C . ALA A 1 177 ? -11.051 -0.253 -8.457 1.00 91.56 177 ALA A C 1
ATOM 1351 O O . ALA A 1 177 ? -11.028 -0.167 -7.226 1.00 91.56 177 ALA A O 1
ATOM 1352 N N . ARG A 1 178 ? -10.102 0.340 -9.196 1.00 93.94 178 ARG A N 1
ATOM 1353 C CA . ARG A 1 178 ? -9.010 1.135 -8.602 1.00 93.94 178 ARG A CA 1
ATOM 1354 C C . ARG A 1 178 ? -9.497 2.403 -7.897 1.00 93.94 178 ARG A C 1
ATOM 1356 O O . ARG A 1 178 ? -8.925 2.777 -6.866 1.00 93.94 178 ARG A O 1
ATOM 1363 N N . ASN A 1 179 ? -10.523 3.064 -8.432 1.00 92.44 179 ASN A N 1
ATOM 1364 C CA . ASN A 1 179 ? -11.128 4.246 -7.820 1.00 92.44 179 ASN A CA 1
ATOM 1365 C C . ASN A 1 179 ? -11.879 3.892 -6.534 1.00 92.44 179 ASN A C 1
ATOM 1367 O O . ASN A 1 179 ? -11.764 4.624 -5.551 1.00 92.44 179 ASN A O 1
ATOM 1371 N N . GLU A 1 180 ? -12.578 2.757 -6.499 1.00 89.44 180 GLU A N 1
ATOM 1372 C CA . GLU A 1 180 ? -13.226 2.254 -5.283 1.00 89.44 180 GLU A CA 1
ATOM 1373 C C . GLU A 1 180 ? -12.206 2.002 -4.167 1.00 89.44 180 GLU A C 1
ATOM 1375 O O . GLU A 1 180 ? -12.389 2.468 -3.039 1.00 89.44 180 GLU A O 1
ATOM 1380 N N . VAL A 1 181 ? -11.077 1.360 -4.493 1.00 90.69 181 VAL A N 1
ATOM 1381 C CA . VAL A 1 181 ? -9.973 1.147 -3.542 1.00 90.69 181 VAL A CA 1
ATOM 1382 C C . VAL A 1 181 ? -9.430 2.474 -3.016 1.00 90.69 181 VAL A C 1
ATOM 1384 O O . VAL A 1 181 ? -9.257 2.629 -1.809 1.00 90.69 181 VAL A O 1
ATOM 1387 N N . MET A 1 182 ? -9.190 3.458 -3.888 1.00 91.75 182 MET A N 1
ATOM 1388 C CA . MET A 1 182 ? -8.734 4.783 -3.448 1.00 91.75 182 MET A CA 1
ATOM 1389 C C . MET A 1 182 ? -9.752 5.488 -2.559 1.00 91.75 182 MET A C 1
ATOM 1391 O O . MET A 1 182 ? -9.360 6.104 -1.569 1.00 91.75 182 MET A O 1
ATOM 1395 N N . SER A 1 183 ? -11.040 5.404 -2.895 1.00 88.69 183 SER A N 1
ATOM 1396 C CA . SER A 1 183 ? -12.118 5.988 -2.097 1.00 88.69 183 SER A CA 1
ATOM 1397 C C . SER A 1 183 ? -12.122 5.403 -0.685 1.00 88.69 183 SER A C 1
ATOM 1399 O O . SER A 1 183 ? -12.070 6.146 0.297 1.00 88.69 183 SER A O 1
ATOM 1401 N N . TYR A 1 184 ? -12.060 4.073 -0.584 1.00 86.25 184 TYR A N 1
ATOM 1402 C CA . TYR A 1 184 ? -11.983 3.368 0.691 1.00 86.25 184 TYR A CA 1
ATOM 1403 C C . TYR A 1 184 ? -10.724 3.740 1.491 1.00 86.25 184 TYR A C 1
ATOM 1405 O O . TYR A 1 184 ? -10.812 4.015 2.681 1.00 86.25 184 TYR A O 1
ATOM 1413 N N . LEU A 1 185 ? -9.543 3.801 0.868 1.00 87.88 185 LEU A N 1
ATOM 1414 C CA . LEU A 1 185 ? -8.299 4.093 1.595 1.00 87.88 185 LEU A CA 1
ATOM 1415 C C . LEU A 1 185 ? -8.173 5.558 2.037 1.00 87.88 185 LEU A C 1
ATOM 1417 O O . LEU A 1 185 ? -7.521 5.827 3.050 1.00 87.88 185 LEU A O 1
ATOM 1421 N N . ASN A 1 186 ? -8.765 6.495 1.292 1.00 86.00 186 ASN A N 1
ATOM 1422 C CA . ASN A 1 186 ? -8.775 7.917 1.642 1.00 86.00 186 ASN A CA 1
ATOM 1423 C C . ASN A 1 186 ? -9.741 8.224 2.788 1.00 86.00 186 ASN A C 1
ATOM 1425 O O . ASN A 1 186 ? -9.440 9.077 3.621 1.00 86.00 186 ASN A O 1
ATOM 1429 N N . ASN A 1 187 ? -10.881 7.536 2.833 1.00 81.31 187 ASN A N 1
ATOM 1430 C CA . ASN A 1 187 ? -11.873 7.712 3.883 1.00 81.31 187 ASN A CA 1
ATOM 1431 C C . ASN A 1 187 ? -12.397 6.351 4.356 1.00 81.31 187 ASN A C 1
ATOM 1433 O O . ASN A 1 187 ? -13.526 5.976 4.030 1.00 81.31 187 ASN A O 1
ATOM 1437 N N . PRO A 1 188 ? -11.574 5.586 5.092 1.00 77.31 188 PRO A N 1
ATOM 1438 C CA . PRO A 1 188 ? -11.980 4.266 5.523 1.00 77.31 188 PRO A CA 1
ATOM 1439 C C . PRO A 1 188 ? -13.119 4.387 6.528 1.00 77.31 188 PRO A C 1
ATOM 1441 O O . PRO A 1 188 ? -12.979 5.120 7.516 1.00 77.31 188 PRO A O 1
ATOM 1444 N N . PRO A 1 189 ? -14.228 3.658 6.326 1.00 76.94 189 PRO A N 1
ATOM 1445 C CA . PRO A 1 189 ? -15.227 3.527 7.366 1.00 76.94 189 PRO A CA 1
ATOM 1446 C C . PRO A 1 189 ? -14.537 2.987 8.620 1.00 76.94 189 PRO A C 1
ATOM 1448 O O . PRO A 1 189 ? -13.791 2.012 8.570 1.00 76.94 189 PRO A O 1
ATOM 1451 N N . THR A 1 190 ? -14.735 3.651 9.755 1.00 79.88 190 THR A N 1
ATOM 1452 C CA . THR A 1 190 ? -14.202 3.191 11.042 1.00 79.88 190 THR A CA 1
ATOM 1453 C C . THR A 1 190 ? -15.367 2.986 11.996 1.00 79.88 190 THR A C 1
ATOM 1455 O O . THR A 1 190 ? -15.663 3.869 12.797 1.00 79.88 190 THR A O 1
ATOM 1458 N N . PRO A 1 191 ? -16.042 1.824 11.937 1.00 82.12 191 PRO A N 1
ATOM 1459 C CA . PRO A 1 191 ? -17.234 1.556 12.738 1.00 82.12 191 PRO A CA 1
ATOM 1460 C C . PRO A 1 191 ? -17.049 1.855 14.224 1.00 82.12 191 PRO A C 1
ATOM 1462 O O . PRO A 1 191 ? -17.930 2.410 14.866 1.00 82.12 191 PRO A O 1
ATOM 1465 N N . LEU A 1 192 ? -15.863 1.560 14.766 1.00 81.88 192 LEU A N 1
ATOM 1466 C CA . LEU A 1 192 ? -15.547 1.783 16.175 1.00 81.88 192 LEU A CA 1
ATOM 1467 C C . LEU A 1 192 ? -15.530 3.270 16.571 1.00 81.88 192 LEU A C 1
ATOM 1469 O O . LEU A 1 192 ? -15.912 3.608 17.689 1.00 81.88 192 LEU A O 1
ATOM 1473 N N . TYR A 1 193 ? -15.113 4.148 15.656 1.00 80.06 193 TYR A N 1
ATOM 1474 C CA . TYR A 1 193 ? -14.969 5.593 15.871 1.00 80.06 193 TYR A CA 1
ATOM 1475 C C . TYR A 1 193 ? -16.048 6.415 15.151 1.00 80.06 193 TYR A C 1
ATOM 1477 O O . TYR A 1 193 ? -15.990 7.649 15.150 1.00 80.06 193 TYR A O 1
ATOM 1485 N N . ALA A 1 194 ? -17.042 5.758 14.554 1.00 85.25 194 ALA A N 1
ATOM 1486 C CA . ALA A 1 194 ? -18.182 6.425 13.948 1.00 85.25 194 ALA A CA 1
ATOM 1487 C C . ALA A 1 194 ? -18.893 7.279 15.008 1.00 85.25 194 ALA A C 1
ATOM 1489 O O . ALA A 1 194 ? -19.177 6.791 16.103 1.00 85.25 194 ALA A O 1
ATOM 1490 N N . GLY A 1 195 ? -19.145 8.558 14.712 1.00 84.25 195 GLY A N 1
ATOM 1491 C CA . GLY A 1 195 ? -19.773 9.490 15.649 1.00 84.25 195 GLY A CA 1
ATOM 1492 C C . GLY A 1 195 ? -18.798 10.283 16.523 1.00 84.25 195 GLY A C 1
ATOM 1493 O O . GLY A 1 195 ? -19.247 11.112 17.316 1.00 84.25 195 GLY A O 1
ATOM 1494 N N . THR A 1 196 ? -17.481 10.068 16.404 1.00 85.88 196 THR A N 1
ATOM 1495 C CA . THR A 1 196 ? -16.473 10.820 17.180 1.00 85.88 196 THR A CA 1
ATOM 1496 C C . THR A 1 196 ? -16.513 12.320 16.903 1.00 85.88 196 THR A C 1
ATOM 1498 O O . THR A 1 196 ? -16.282 13.113 17.815 1.00 85.88 196 THR A O 1
ATOM 1501 N N . GLU A 1 197 ? -16.901 12.727 15.695 1.00 85.81 197 GLU A N 1
ATOM 1502 C CA . GLU A 1 197 ? -17.100 14.126 15.312 1.00 85.81 197 GLU A CA 1
ATOM 1503 C C . GLU A 1 197 ? -18.144 14.845 16.182 1.00 85.81 197 GLU A C 1
ATOM 1505 O O . GLU A 1 197 ? -18.066 16.056 16.382 1.00 85.81 197 GLU A O 1
ATOM 1510 N N . LYS A 1 198 ? -19.089 14.095 16.765 1.00 87.56 198 LYS A N 1
ATOM 1511 C CA . LYS A 1 198 ? -20.138 14.615 17.657 1.00 87.56 198 LYS A CA 1
ATOM 1512 C C . LYS A 1 198 ? -19.654 14.814 19.092 1.00 87.56 198 LYS A C 1
ATOM 1514 O O . LYS A 1 198 ? -20.354 15.436 19.889 1.00 87.56 198 LYS A O 1
ATOM 1519 N N . LEU A 1 199 ? -18.480 14.286 19.446 1.00 87.38 199 LEU A N 1
ATOM 1520 C CA . LEU A 1 199 ? -17.954 14.356 20.809 1.00 87.38 199 LEU A CA 1
ATOM 1521 C C . LEU A 1 199 ? -17.252 15.692 21.120 1.00 87.38 199 LEU A C 1
ATOM 1523 O O . LEU A 1 199 ? -17.049 16.014 22.294 1.00 87.38 199 LEU A O 1
ATOM 1527 N N . GLY A 1 200 ? -16.924 16.486 20.095 1.00 84.94 200 GLY A N 1
ATOM 1528 C CA . GLY A 1 200 ? -16.156 17.727 20.223 1.00 84.94 200 GLY A CA 1
ATOM 1529 C C . GLY A 1 200 ? -14.633 17.500 20.285 1.00 84.94 200 GLY A C 1
ATOM 1530 O O . GLY A 1 200 ? -14.172 16.367 20.171 1.00 84.94 200 GLY A O 1
ATOM 1531 N N . PRO A 1 201 ? -13.826 18.567 20.445 1.00 83.06 201 PRO A N 1
ATOM 1532 C CA . PRO A 1 201 ? -12.365 18.509 20.280 1.00 83.06 201 PRO A CA 1
ATOM 1533 C C . PRO A 1 201 ? -11.613 17.800 21.420 1.00 83.06 201 PRO A C 1
ATOM 1535 O O . PRO A 1 201 ? -10.529 17.266 21.203 1.00 83.06 201 PRO A O 1
ATOM 1538 N N . THR A 1 202 ? -12.171 17.780 22.631 1.00 85.56 202 THR A N 1
ATOM 1539 C CA . THR A 1 202 ? -11.565 17.176 23.833 1.00 85.56 202 THR A CA 1
ATOM 1540 C C . THR A 1 202 ? -12.625 16.427 24.638 1.00 85.56 202 THR A C 1
ATOM 1542 O O . THR A 1 202 ? -13.055 16.873 25.704 1.00 85.56 202 THR A O 1
ATOM 1545 N N . PRO A 1 203 ? -13.118 15.298 24.117 1.00 86.31 203 PRO A N 1
ATOM 1546 C CA . PRO A 1 203 ? -14.146 14.538 24.804 1.00 86.31 203 PRO A CA 1
ATOM 1547 C C . PRO A 1 203 ? -13.575 13.802 26.018 1.00 86.31 203 PRO A C 1
ATOM 1549 O O . PRO A 1 203 ? -12.403 13.418 26.047 1.00 86.31 203 PRO A O 1
ATOM 1552 N N . SER A 1 204 ? -14.414 13.608 27.036 1.00 90.88 204 SER A N 1
ATOM 1553 C CA . SER A 1 204 ? -14.016 12.858 28.224 1.00 90.88 204 SER A CA 1
ATOM 1554 C C . SER A 1 204 ? -13.834 11.375 27.898 1.00 90.88 204 SER A C 1
ATOM 1556 O O . SER A 1 204 ? -14.352 10.863 26.899 1.00 90.88 204 SER A O 1
ATOM 1558 N N . ARG A 1 205 ? -13.110 10.670 28.770 1.00 91.31 205 ARG A N 1
ATOM 1559 C CA . ARG A 1 205 ? -12.916 9.222 28.657 1.00 91.31 205 ARG A CA 1
ATOM 1560 C C . ARG A 1 205 ? -14.255 8.489 28.615 1.00 91.31 205 ARG A C 1
ATOM 1562 O O . ARG A 1 205 ? -14.417 7.587 27.804 1.00 91.31 205 ARG A O 1
ATOM 1569 N N . GLU A 1 206 ? -15.201 8.895 29.453 1.00 92.38 206 GLU A N 1
ATOM 1570 C CA . GLU A 1 206 ? -16.532 8.293 29.568 1.00 92.38 206 GLU A CA 1
ATOM 1571 C C . GLU A 1 206 ? -17.285 8.413 28.245 1.00 92.38 206 GLU A C 1
ATOM 1573 O O . GLU A 1 206 ? -17.738 7.409 27.712 1.00 92.38 206 GLU A O 1
ATOM 1578 N N . LYS A 1 207 ? -17.296 9.605 27.634 1.00 90.25 207 LYS A N 1
ATOM 1579 C CA . LYS A 1 207 ? -17.936 9.821 26.328 1.00 90.25 207 LYS A CA 1
ATOM 1580 C C . LYS A 1 207 ? -17.330 8.959 25.219 1.00 90.25 207 LYS A C 1
ATOM 1582 O O . LYS A 1 207 ? -18.057 8.463 24.363 1.00 90.25 207 LYS A O 1
ATOM 1587 N N . TYR A 1 208 ? -16.010 8.780 25.226 1.00 87.62 208 TYR A N 1
ATOM 1588 C CA . TYR A 1 208 ? -15.339 7.883 24.283 1.00 87.62 208 TYR A CA 1
ATOM 1589 C C . TYR A 1 208 ? -15.728 6.421 24.506 1.00 87.62 208 TYR A C 1
ATOM 1591 O O . TYR A 1 208 ? -16.015 5.711 23.544 1.00 87.62 208 TYR A O 1
ATOM 1599 N N . VAL A 1 209 ? -15.735 5.978 25.764 1.00 89.62 209 VAL A N 1
ATOM 1600 C CA . VAL A 1 209 ? -16.121 4.612 26.134 1.00 89.62 209 VAL A CA 1
ATOM 1601 C C . VAL A 1 209 ? -17.572 4.345 25.746 1.00 89.62 209 VAL A C 1
ATOM 1603 O O . VAL A 1 209 ? -17.840 3.320 25.126 1.00 89.62 209 VAL A O 1
ATOM 1606 N N . ASP A 1 210 ? -18.483 5.275 26.027 1.00 91.56 210 ASP A N 1
ATOM 1607 C CA . ASP A 1 210 ? -19.902 5.156 25.687 1.00 91.56 210 ASP A CA 1
ATOM 1608 C C . ASP A 1 210 ? -20.121 5.077 24.173 1.00 91.56 210 ASP A C 1
ATOM 1610 O O . ASP A 1 210 ? -20.920 4.260 23.705 1.00 91.56 210 ASP A O 1
ATOM 1614 N N . LEU A 1 211 ? -19.386 5.879 23.391 1.00 92.00 211 LEU A N 1
ATOM 1615 C CA . LEU A 1 211 ? -19.445 5.827 21.931 1.00 92.00 211 LEU A CA 1
ATOM 1616 C C . LEU A 1 211 ? -18.965 4.471 21.405 1.00 92.00 211 LEU A C 1
ATOM 1618 O O . LEU A 1 211 ? -19.672 3.816 20.643 1.00 92.00 211 LEU A O 1
ATOM 1622 N N . ILE A 1 212 ? -17.787 4.027 21.846 1.00 89.25 212 ILE A N 1
ATOM 1623 C CA . ILE A 1 212 ? -17.206 2.744 21.438 1.00 89.25 212 ILE A CA 1
ATOM 1624 C C . ILE A 1 212 ? -18.137 1.587 21.823 1.00 89.25 212 ILE A C 1
ATOM 1626 O O . ILE A 1 212 ? -18.403 0.712 21.000 1.00 89.25 212 ILE A O 1
ATOM 1630 N N . ALA A 1 213 ? -18.679 1.599 23.043 1.00 89.12 213 ALA A N 1
ATOM 1631 C CA . ALA A 1 213 ? -19.620 0.589 23.514 1.00 89.12 213 ALA A CA 1
ATOM 1632 C C . ALA A 1 213 ? -20.913 0.582 22.683 1.00 89.12 213 ALA A C 1
ATOM 1634 O O . ALA A 1 213 ? -21.432 -0.486 22.358 1.00 89.12 213 ALA A O 1
ATOM 1635 N N . SER A 1 214 ? -21.421 1.757 22.306 1.00 92.06 214 SER A N 1
ATOM 1636 C CA . SER A 1 214 ? -22.596 1.887 21.436 1.00 92.06 214 SER A CA 1
ATOM 1637 C C . SER A 1 214 ? -22.323 1.335 20.037 1.00 92.06 214 SER A C 1
ATOM 1639 O O . SER A 1 214 ? -23.135 0.579 19.508 1.00 92.06 214 SER A O 1
ATOM 1641 N N . ASN A 1 215 ? -21.149 1.622 19.474 1.00 91.62 215 ASN A N 1
ATOM 1642 C CA . ASN A 1 215 ? -20.736 1.095 18.177 1.00 91.62 215 ASN A CA 1
ATOM 1643 C C . ASN A 1 215 ? -20.552 -0.431 18.216 1.00 91.62 215 ASN A C 1
ATOM 1645 O O . ASN A 1 215 ? -21.017 -1.126 17.319 1.00 91.62 215 ASN A O 1
ATOM 1649 N N . MET A 1 216 ? -19.975 -1.000 19.278 1.00 88.06 216 MET A N 1
ATOM 1650 C CA . MET A 1 216 ? -19.905 -2.462 19.436 1.00 88.06 216 MET A CA 1
ATOM 1651 C C . MET A 1 216 ? -21.296 -3.113 19.512 1.00 88.06 216 MET A C 1
ATOM 1653 O O . MET A 1 216 ? -21.525 -4.161 18.903 1.00 88.06 216 MET A O 1
ATOM 1657 N N . LYS A 1 217 ? -22.249 -2.485 20.215 1.00 88.06 217 LYS A N 1
ATOM 1658 C CA . LYS A 1 217 ? -23.647 -2.947 20.246 1.00 88.06 217 LYS A CA 1
ATOM 1659 C C . LYS A 1 217 ? -24.286 -2.899 18.857 1.00 88.06 217 LYS A C 1
ATOM 1661 O O . LYS A 1 217 ? -24.935 -3.865 18.471 1.00 88.06 217 LYS A O 1
ATOM 1666 N N . LEU A 1 218 ? -24.049 -1.830 18.097 1.00 88.75 218 LEU A N 1
ATOM 1667 C CA . LEU A 1 218 ? -24.549 -1.685 16.727 1.00 88.75 218 LEU A CA 1
ATOM 1668 C C . LEU A 1 218 ? -23.963 -2.742 15.776 1.00 88.75 218 LEU A C 1
ATOM 1670 O O . LEU A 1 218 ? -24.688 -3.328 14.979 1.00 88.75 218 LEU A O 1
ATOM 1674 N N . ALA A 1 219 ? -22.668 -3.050 15.890 1.00 87.12 219 ALA A N 1
ATOM 1675 C CA . ALA A 1 219 ? -22.056 -4.139 15.124 1.00 87.12 219 ALA A CA 1
ATOM 1676 C C . ALA A 1 219 ? -22.724 -5.489 15.425 1.00 87.12 219 ALA A C 1
ATOM 1678 O O . ALA A 1 219 ? -22.924 -6.306 14.530 1.00 87.12 219 ALA A O 1
ATOM 1679 N N . THR A 1 220 ? -23.103 -5.699 16.688 1.00 82.25 220 THR A N 1
ATOM 1680 C CA . THR A 1 220 ? -23.784 -6.920 17.123 1.00 82.25 220 THR A CA 1
ATOM 1681 C C . THR A 1 220 ? -25.220 -6.987 16.602 1.00 82.25 220 THR A C 1
ATOM 1683 O O . THR A 1 220 ? -25.646 -8.058 16.190 1.00 82.25 220 THR A O 1
ATOM 1686 N N . SER A 1 221 ? -25.965 -5.875 16.556 1.00 84.00 221 SER A N 1
ATOM 1687 C CA . SER A 1 221 ? -27.312 -5.881 15.963 1.00 84.00 221 SER A CA 1
ATOM 1688 C C . SER A 1 221 ? -27.270 -6.127 14.455 1.00 84.00 221 SER A C 1
ATOM 1690 O O . SER A 1 221 ? -28.095 -6.859 13.928 1.00 84.00 221 SER A O 1
ATOM 1692 N N . LYS A 1 222 ? -26.253 -5.623 13.746 1.00 84.38 222 LYS A N 1
ATOM 1693 C CA . LYS A 1 222 ? -26.098 -5.926 12.315 1.00 84.38 222 LYS A CA 1
ATOM 1694 C C . LYS A 1 222 ? -25.867 -7.416 12.019 1.00 84.38 222 LYS A C 1
ATOM 1696 O O . LYS A 1 222 ? -26.193 -7.863 10.926 1.00 84.38 222 LYS A O 1
ATOM 1701 N N . LEU A 1 223 ? -25.385 -8.218 12.980 1.00 80.38 223 LEU A N 1
ATOM 1702 C CA . LEU A 1 223 ? -25.309 -9.678 12.805 1.00 80.38 223 LEU A CA 1
ATOM 1703 C C . LEU A 1 223 ? -26.686 -10.325 12.604 1.00 80.38 223 LEU A C 1
ATOM 1705 O O . LEU A 1 223 ? -26.762 -11.326 11.896 1.00 80.38 223 LEU A O 1
ATOM 1709 N N . SER A 1 224 ? -27.749 -9.798 13.226 1.00 77.00 224 SER A N 1
ATOM 1710 C CA . SER A 1 224 ? -29.109 -10.315 13.019 1.00 77.00 224 SER A CA 1
ATOM 1711 C C . SER A 1 224 ? -29.735 -9.815 11.724 1.00 77.00 224 SER A C 1
ATOM 1713 O O . SER A 1 224 ? -30.513 -10.541 11.111 1.00 77.00 224 SER A O 1
ATOM 1715 N N . ASP A 1 225 ? -29.384 -8.598 11.312 1.00 81.81 225 ASP A N 1
ATOM 1716 C CA . ASP A 1 225 ? -30.052 -7.899 10.211 1.00 81.81 225 ASP A CA 1
ATOM 1717 C C . ASP A 1 225 ? -29.388 -8.177 8.847 1.00 81.81 225 ASP A C 1
ATOM 1719 O O . ASP A 1 225 ? -30.030 -8.045 7.806 1.00 81.81 225 ASP A O 1
ATOM 1723 N N . GLY A 1 226 ? -28.126 -8.622 8.853 1.00 79.44 226 GLY A N 1
ATOM 1724 C CA . GLY A 1 226 ? -27.319 -8.877 7.661 1.00 79.44 226 GLY A CA 1
ATOM 1725 C C . GLY A 1 226 ? -26.406 -7.704 7.287 1.00 79.44 226 GLY A C 1
ATOM 1726 O O . GLY A 1 226 ? -26.506 -6.605 7.831 1.00 79.44 226 GLY A O 1
ATOM 1727 N N . PHE A 1 227 ? -25.484 -7.956 6.355 1.00 83.81 227 PHE A N 1
ATOM 1728 C CA . PHE A 1 227 ? -24.541 -6.963 5.831 1.00 83.81 227 PHE A CA 1
ATOM 1729 C C . PHE A 1 227 ? -24.641 -6.904 4.308 1.00 83.81 227 PHE A C 1
ATOM 1731 O O . PHE A 1 227 ? -24.610 -7.951 3.654 1.00 83.81 227 PHE A O 1
ATOM 1738 N N . ASP A 1 228 ? -24.695 -5.696 3.747 1.00 83.56 228 ASP A N 1
ATOM 1739 C CA . ASP A 1 228 ? -24.560 -5.499 2.305 1.00 83.56 228 ASP A CA 1
ATOM 1740 C C . ASP A 1 228 ? -23.083 -5.524 1.871 1.00 83.56 228 ASP A C 1
ATOM 1742 O O . ASP A 1 228 ? -22.150 -5.578 2.674 1.00 83.56 228 ASP A O 1
ATOM 1746 N N . SER A 1 229 ? -22.847 -5.467 0.559 1.00 77.62 229 SER A N 1
ATOM 1747 C CA . SER A 1 229 ? -21.500 -5.459 -0.028 1.00 77.62 229 SER A CA 1
ATOM 1748 C C . SER A 1 229 ? -20.852 -4.072 -0.098 1.00 77.62 229 SER A C 1
ATOM 1750 O O . SER A 1 229 ? -19.793 -3.930 -0.710 1.00 77.62 229 SER A O 1
ATOM 1752 N N . ASN A 1 230 ? -21.486 -3.034 0.456 1.00 80.50 230 ASN A N 1
ATOM 1753 C CA . ASN A 1 230 ? -20.903 -1.694 0.456 1.00 80.50 230 ASN A CA 1
ATOM 1754 C C . ASN A 1 230 ? -19.714 -1.619 1.446 1.00 80.50 230 ASN A C 1
ATOM 1756 O O . ASN A 1 230 ? -19.650 -2.399 2.399 1.00 80.50 230 ASN A O 1
ATOM 1760 N N . PRO A 1 231 ? -18.753 -0.696 1.252 1.00 77.06 231 PRO A N 1
ATOM 1761 C CA . PRO A 1 231 ? -17.544 -0.663 2.075 1.00 77.06 231 PRO A CA 1
ATOM 1762 C C . PRO A 1 231 ? -17.796 -0.456 3.572 1.00 77.06 231 PRO A C 1
ATOM 1764 O O . PRO A 1 231 ? -17.027 -0.953 4.390 1.00 77.06 231 PRO A O 1
ATOM 1767 N N . GLU A 1 232 ? -18.852 0.272 3.941 1.00 82.19 232 GLU A N 1
ATOM 1768 C CA . GLU A 1 232 ? -19.198 0.500 5.343 1.00 82.19 232 GLU A CA 1
ATOM 1769 C C . GLU A 1 232 ? -19.681 -0.796 6.005 1.00 82.19 232 GLU A C 1
ATOM 1771 O O . GLU A 1 232 ? -19.187 -1.163 7.072 1.00 82.19 232 GLU A O 1
ATOM 1776 N N . ASP A 1 233 ? -20.584 -1.528 5.357 1.00 82.25 233 ASP A N 1
ATOM 1777 C CA . ASP A 1 233 ? -21.098 -2.796 5.869 1.00 82.25 233 ASP A CA 1
ATOM 1778 C C . ASP A 1 233 ? -20.036 -3.891 5.918 1.00 82.25 233 ASP A C 1
ATOM 1780 O O . ASP A 1 233 ? -20.037 -4.687 6.856 1.00 82.25 233 ASP A O 1
ATOM 1784 N N . VAL A 1 234 ? -19.058 -3.880 5.008 1.00 80.62 234 VAL A N 1
ATOM 1785 C CA . VAL A 1 234 ? -17.884 -4.763 5.102 1.00 80.62 234 VAL A CA 1
ATOM 1786 C C . VAL A 1 234 ? -17.071 -4.480 6.371 1.00 80.62 234 VAL A C 1
ATOM 1788 O O . VAL A 1 234 ? -16.618 -5.419 7.030 1.00 80.62 234 VAL A O 1
ATOM 1791 N N . GLU A 1 235 ? -16.891 -3.215 6.757 1.00 83.00 235 GLU A N 1
ATOM 1792 C CA . GLU A 1 235 ? -16.192 -2.875 8.003 1.00 83.00 235 GLU A CA 1
ATOM 1793 C C . GLU A 1 235 ? -17.005 -3.253 9.245 1.00 83.00 235 GLU A C 1
ATOM 1795 O O . GLU A 1 235 ? -16.446 -3.783 10.210 1.00 83.00 235 GLU A O 1
ATOM 1800 N N . TRP 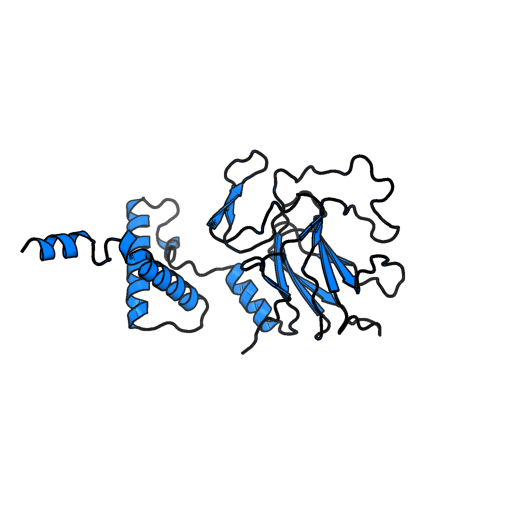A 1 236 ? -18.326 -3.050 9.220 1.00 85.50 236 TRP A N 1
ATOM 1801 C CA . TRP A 1 236 ? -19.209 -3.531 10.285 1.00 85.50 236 TRP A CA 1
ATOM 1802 C C . TRP A 1 236 ? -19.155 -5.058 10.419 1.00 85.50 236 TRP A C 1
ATOM 1804 O O . TRP A 1 236 ? -19.033 -5.563 11.536 1.00 85.50 236 TRP A O 1
ATOM 1814 N N . ALA A 1 237 ? -19.157 -5.786 9.299 1.00 84.62 237 ALA A N 1
ATOM 1815 C CA . ALA A 1 237 ? -19.030 -7.239 9.268 1.00 84.62 237 ALA A CA 1
ATOM 1816 C C . ALA A 1 237 ? -17.687 -7.710 9.841 1.00 84.62 237 ALA A C 1
ATOM 1818 O O . ALA A 1 237 ? -17.648 -8.682 10.592 1.00 84.62 237 ALA A O 1
ATOM 1819 N N . ARG A 1 238 ? -16.584 -7.005 9.550 1.00 83.12 238 ARG A N 1
ATOM 1820 C CA . ARG A 1 238 ? -15.258 -7.295 10.129 1.00 83.12 238 ARG A CA 1
ATOM 1821 C C . ARG A 1 238 ? -15.232 -7.099 11.640 1.00 83.12 238 ARG A C 1
ATOM 1823 O O . ARG A 1 238 ? -14.694 -7.948 12.347 1.00 83.12 238 ARG A O 1
ATOM 1830 N N . LEU A 1 239 ? -15.806 -6.003 12.141 1.00 85.88 239 LEU A N 1
ATOM 1831 C CA . LEU A 1 239 ? -15.907 -5.768 13.583 1.00 85.88 239 LEU A CA 1
ATOM 1832 C C . LEU A 1 239 ? -16.767 -6.848 14.253 1.00 85.88 239 LEU A C 1
ATOM 1834 O O . LEU A 1 239 ? -16.402 -7.360 15.309 1.00 85.88 239 LEU A O 1
ATOM 1838 N N . ALA A 1 240 ? -17.874 -7.232 13.622 1.00 86.06 240 ALA A N 1
ATOM 1839 C CA . ALA A 1 240 ? -18.754 -8.275 14.122 1.00 86.06 240 ALA A CA 1
ATOM 1840 C C . ALA A 1 240 ? -18.090 -9.668 14.132 1.00 86.06 240 ALA A C 1
ATOM 1842 O O . ALA A 1 240 ? -18.134 -10.356 15.152 1.00 86.06 240 ALA A O 1
ATOM 1843 N N . ASP A 1 241 ? -17.407 -10.066 13.052 1.00 85.19 241 ASP A N 1
ATOM 1844 C CA . ASP A 1 241 ? -16.611 -11.305 12.991 1.00 85.19 241 ASP A CA 1
ATOM 1845 C C . ASP A 1 241 ? -15.511 -11.310 14.065 1.00 85.19 241 ASP A C 1
ATOM 1847 O O . ASP A 1 241 ? -15.338 -12.309 14.768 1.00 85.19 241 ASP A O 1
ATOM 1851 N N . TRP A 1 242 ? -14.825 -10.180 14.272 1.00 87.25 242 TRP A N 1
ATOM 1852 C CA . TRP A 1 242 ? -13.841 -10.040 15.345 1.00 87.25 242 TRP A CA 1
ATOM 1853 C C . TRP A 1 242 ? -14.461 -10.272 16.730 1.00 87.25 242 TRP A C 1
ATOM 1855 O O . TRP A 1 242 ? -13.909 -11.053 17.508 1.00 87.25 242 TRP A O 1
ATOM 1865 N N . LEU A 1 243 ? -15.617 -9.660 17.024 1.00 85.69 243 LEU A N 1
ATOM 1866 C CA . LEU A 1 243 ? -16.337 -9.847 18.291 1.00 85.69 243 LEU A CA 1
ATOM 1867 C C . LEU A 1 243 ? -16.698 -11.323 18.516 1.00 85.69 243 LEU A C 1
ATOM 1869 O O . LEU A 1 243 ? -16.472 -11.853 19.603 1.00 85.69 243 LEU A O 1
ATOM 1873 N N . VAL A 1 244 ? -17.198 -12.009 17.482 1.00 86.12 244 VAL A N 1
ATOM 1874 C CA . VAL A 1 244 ? -17.560 -13.434 17.552 1.00 86.12 244 VAL A CA 1
ATOM 1875 C C . VAL A 1 244 ? -16.331 -14.312 17.800 1.00 86.12 244 VAL A C 1
ATOM 1877 O O . VAL A 1 244 ? -16.367 -15.183 18.672 1.00 86.12 244 VAL A O 1
ATOM 1880 N N . ARG A 1 245 ? -15.220 -14.074 17.090 1.00 85.94 245 ARG A N 1
ATOM 1881 C CA . ARG A 1 245 ? -13.963 -14.828 17.272 1.00 85.94 245 ARG A CA 1
ATOM 1882 C C . ARG A 1 245 ? -13.320 -14.604 18.637 1.00 85.94 245 ARG A C 1
ATOM 1884 O O . ARG A 1 245 ? -12.560 -15.451 19.092 1.00 85.94 245 ARG A O 1
ATOM 1891 N N . ARG A 1 246 ? -13.598 -13.463 19.267 1.00 86.25 246 ARG A N 1
ATOM 1892 C CA . ARG A 1 246 ? -13.026 -13.040 20.552 1.00 86.25 246 ARG A CA 1
ATOM 1893 C C . ARG A 1 246 ? -14.014 -13.161 21.712 1.00 86.25 246 ARG A C 1
ATOM 1895 O O . ARG A 1 246 ? -13.725 -12.673 22.799 1.00 86.25 246 ARG A O 1
ATOM 1902 N N . LYS A 1 247 ? -15.157 -13.830 21.520 1.00 82.75 247 LYS A N 1
ATOM 1903 C CA . LYS A 1 247 ? -16.216 -13.963 22.535 1.00 82.75 247 LYS A CA 1
ATOM 1904 C C . LYS A 1 247 ? -15.698 -14.447 23.897 1.00 82.75 247 LYS A C 1
ATOM 1906 O O . LYS A 1 247 ? -16.167 -13.970 24.923 1.00 82.75 247 LYS A O 1
ATOM 1911 N N . ASP A 1 248 ? -14.705 -15.335 23.921 1.00 82.12 248 ASP A N 1
ATOM 1912 C CA . ASP A 1 248 ? -14.149 -15.878 25.164 1.00 82.12 248 ASP A CA 1
ATOM 1913 C C . ASP A 1 248 ? -13.340 -14.816 25.928 1.00 82.12 248 ASP A C 1
ATOM 1915 O O . ASP A 1 248 ? -13.465 -14.698 27.145 1.00 82.12 248 ASP A O 1
ATOM 1919 N N . GLU A 1 249 ? -12.586 -13.976 25.212 1.00 81.25 249 GLU A N 1
ATOM 1920 C CA . GLU A 1 249 ? -11.858 -12.829 25.780 1.00 81.25 249 GLU A CA 1
ATOM 1921 C C . GLU A 1 249 ? -12.810 -11.747 26.304 1.00 81.25 249 GLU A C 1
ATOM 1923 O O . GLU A 1 249 ? -12.473 -11.013 27.231 1.00 81.25 249 GLU A O 1
ATOM 1928 N N . LEU A 1 250 ? -14.019 -11.678 25.742 1.00 74.50 250 LEU A N 1
ATOM 1929 C CA . LEU A 1 250 ? -15.105 -10.809 26.197 1.00 74.50 250 LEU A CA 1
ATOM 1930 C C . LEU A 1 250 ? -15.920 -11.420 27.351 1.00 74.50 250 LEU A C 1
ATOM 1932 O O . LEU A 1 250 ? -16.881 -10.804 27.806 1.00 74.50 250 LEU A O 1
ATOM 1936 N N . GLY A 1 251 ? -15.574 -12.626 27.818 1.00 75.00 251 GLY A N 1
ATOM 1937 C CA . GLY A 1 251 ? -16.317 -13.335 28.865 1.00 75.00 251 GLY A CA 1
ATOM 1938 C C . GLY A 1 251 ? -17.677 -13.887 28.415 1.00 75.00 251 GLY A C 1
ATOM 1939 O O . GLY A 1 251 ? -18.491 -14.256 29.256 1.00 75.00 251 GLY A O 1
ATOM 1940 N N . LEU A 1 252 ? -17.926 -13.946 27.103 1.00 71.06 252 LEU A N 1
ATOM 1941 C CA . LEU A 1 252 ? -19.148 -14.463 26.468 1.00 71.06 252 LEU A CA 1
ATOM 1942 C C . LEU A 1 252 ? -19.011 -15.928 26.015 1.00 71.06 252 LEU A C 1
ATOM 1944 O O . LEU A 1 252 ? -19.951 -16.513 25.474 1.00 71.06 252 LEU A O 1
ATOM 1948 N N . GLY A 1 253 ? -17.832 -16.519 26.198 1.00 66.00 253 GLY A N 1
ATOM 1949 C CA . GLY A 1 253 ? -17.612 -17.950 26.032 1.00 66.00 253 GLY A CA 1
ATOM 1950 C C . GLY A 1 253 ? -18.387 -18.778 27.050 1.00 66.00 253 GLY A C 1
ATOM 1951 O O . GLY A 1 253 ? -18.661 -18.314 28.157 1.00 66.00 253 GLY A O 1
ATOM 1952 N N . LEU A 1 254 ? -18.683 -20.039 26.715 1.00 58.91 254 LEU A N 1
ATOM 1953 C CA . LEU A 1 254 ? -18.989 -21.038 27.740 1.00 58.91 254 LEU A CA 1
ATOM 1954 C C . LEU A 1 254 ? -17.734 -21.151 28.602 1.00 58.91 254 LEU A C 1
ATOM 1956 O O . LEU A 1 254 ? -16.736 -21.734 28.186 1.00 58.91 254 LEU A O 1
ATOM 1960 N N . SER A 1 255 ? -17.730 -20.487 29.754 1.00 55.69 255 SER A N 1
ATOM 1961 C CA . SER A 1 255 ? -16.549 -20.487 30.597 1.00 55.69 255 SER A CA 1
ATOM 1962 C C . SER A 1 255 ? -16.280 -21.922 31.052 1.00 55.69 255 SER A C 1
ATOM 1964 O O . SER A 1 255 ? -17.195 -22.653 31.434 1.00 55.69 255 SER A O 1
ATOM 1966 N N . LEU A 1 256 ? -15.004 -22.304 31.105 1.00 52.59 256 LEU A N 1
ATOM 1967 C CA . LEU A 1 256 ? -14.538 -23.491 31.833 1.00 52.59 256 LEU A CA 1
ATOM 1968 C C . LEU A 1 256 ? -15.103 -23.556 33.269 1.00 52.59 256 LEU A C 1
ATOM 1970 O O . LEU A 1 256 ? -15.096 -24.614 33.891 1.00 52.59 256 LEU A O 1
ATOM 1974 N N . GLN A 1 257 ? -15.595 -22.442 33.826 1.00 55.09 257 GLN A N 1
ATOM 1975 C CA . GLN A 1 257 ? -16.261 -22.421 35.126 1.00 55.09 257 GLN A CA 1
ATOM 1976 C C . GLN A 1 257 ? -17.674 -23.018 35.099 1.00 55.09 257 GLN A C 1
ATOM 1978 O O . GLN A 1 257 ? -18.070 -23.586 36.109 1.00 55.09 257 GLN A O 1
ATOM 1983 N N . VAL A 1 258 ? -18.414 -22.952 33.986 1.00 55.38 258 VAL A N 1
ATOM 1984 C CA . VAL A 1 258 ? -19.740 -23.587 33.867 1.00 55.38 258 VAL A CA 1
ATOM 1985 C C . VAL A 1 258 ? -19.604 -25.106 33.794 1.00 55.38 258 VAL A C 1
ATOM 1987 O O . VAL A 1 258 ? -20.297 -25.805 34.526 1.00 55.38 258 VAL A O 1
ATOM 1990 N N . GLU A 1 259 ? -18.661 -25.625 33.004 1.00 53.94 259 GLU A N 1
ATOM 1991 C CA . GLU A 1 259 ? -18.385 -27.070 32.969 1.00 53.94 259 GLU A CA 1
ATOM 1992 C C . GLU A 1 259 ? -17.911 -27.588 34.333 1.00 53.94 259 GLU A C 1
ATOM 1994 O O . GLU A 1 259 ? -18.408 -28.601 34.818 1.00 53.94 259 GLU A O 1
ATOM 1999 N N . ASN A 1 260 ? -17.024 -26.854 35.014 1.00 56.19 260 ASN A N 1
ATOM 2000 C CA . ASN A 1 260 ? -16.569 -27.218 36.358 1.00 56.19 260 ASN A CA 1
ATOM 2001 C C . ASN A 1 260 ? -17.648 -27.053 37.445 1.00 56.19 260 ASN A C 1
ATOM 2003 O O . ASN A 1 260 ? -17.572 -27.721 38.472 1.00 56.19 260 ASN A O 1
ATOM 2007 N N . PHE A 1 261 ? -18.626 -26.163 37.266 1.00 62.16 261 PHE A N 1
ATOM 2008 C CA . PHE A 1 261 ? -19.754 -26.002 38.187 1.00 62.16 261 PHE A CA 1
ATOM 2009 C C . PHE A 1 261 ? -20.777 -27.131 38.020 1.00 62.16 261 PHE A C 1
ATOM 2011 O O . PHE A 1 261 ? -21.218 -27.705 39.018 1.00 62.16 261 PHE A O 1
ATOM 2018 N N . LEU A 1 262 ? -21.098 -27.485 36.772 1.00 55.97 262 LEU A N 1
ATOM 2019 C CA . LEU A 1 262 ? -22.004 -28.584 36.439 1.00 55.97 262 LEU A CA 1
ATOM 2020 C C . LEU A 1 262 ? -21.394 -29.954 36.746 1.00 55.97 262 LEU A C 1
ATOM 2022 O O . LEU A 1 262 ? -22.119 -30.847 37.143 1.00 55.97 262 LEU A O 1
ATOM 2026 N N . ALA A 1 263 ? -20.073 -30.120 36.646 1.00 62.59 263 ALA A N 1
ATOM 2027 C CA . ALA A 1 263 ? -19.399 -31.357 37.051 1.00 62.59 263 ALA A CA 1
ATOM 2028 C C . ALA A 1 263 ? -19.302 -31.544 38.582 1.00 62.59 263 ALA A C 1
ATOM 2030 O O . ALA A 1 263 ? -18.848 -32.590 39.046 1.00 62.59 263 ALA A O 1
ATOM 2031 N N . ARG A 1 264 ? -19.670 -30.526 39.376 1.00 57.59 264 ARG A N 1
ATOM 2032 C CA . ARG A 1 264 ? -19.667 -30.557 40.852 1.00 57.59 264 ARG A CA 1
ATOM 2033 C C . ARG A 1 264 ? -21.055 -30.778 41.468 1.00 57.59 264 ARG A C 1
ATOM 2035 O O . ARG A 1 264 ? -21.135 -30.842 42.693 1.00 57.59 264 ARG A O 1
ATOM 2042 N N . HIS A 1 265 ? -22.106 -30.857 40.655 1.00 55.81 265 HIS A N 1
ATOM 2043 C CA . HIS A 1 265 ? -23.501 -31.075 41.058 1.00 55.81 265 HIS A CA 1
ATOM 2044 C C . HIS A 1 265 ? -24.115 -32.201 40.219 1.00 55.81 265 HIS A C 1
ATOM 2046 O O . HIS A 1 265 ? -25.222 -32.648 40.585 1.00 55.81 265 HIS A O 1
#